Protein AF-F4N820-F1 (afdb_monomer_lite)

Structure (mmCIF, N/CA/C/O backbone):
data_AF-F4N820-F1
#
_entry.id   AF-F4N820-F1
#
loop_
_atom_site.group_PDB
_atom_site.id
_atom_site.type_symbol
_atom_site.label_atom_id
_atom_site.label_alt_id
_atom_site.label_comp_id
_atom_site.label_asym_id
_atom_site.label_entity_id
_atom_site.label_seq_id
_atom_site.pdbx_PDB_ins_code
_atom_site.Cartn_x
_atom_site.Cartn_y
_atom_site.Cartn_z
_atom_site.occupancy
_atom_site.B_iso_or_equiv
_atom_site.auth_seq_id
_atom_site.auth_comp_id
_atom_site.auth_asym_id
_atom_site.auth_atom_id
_atom_site.pdbx_PDB_model_num
ATOM 1 N N . MET A 1 1 ? -11.154 3.313 12.399 1.00 74.00 1 MET A N 1
ATOM 2 C CA . MET A 1 1 ? -12.532 3.400 12.941 1.00 74.00 1 MET A CA 1
ATOM 3 C C . MET A 1 1 ? -13.397 2.233 12.484 1.00 74.00 1 MET A C 1
ATOM 5 O O . MET A 1 1 ? -13.991 1.617 13.353 1.00 74.00 1 MET A O 1
ATOM 9 N N . ALA A 1 2 ? -13.415 1.884 11.191 1.00 91.44 2 ALA A N 1
ATOM 10 C CA . ALA A 1 2 ? -14.273 0.819 10.650 1.00 91.44 2 ALA A CA 1
ATOM 11 C C . ALA A 1 2 ? -14.160 -0.537 11.380 1.00 91.44 2 ALA A C 1
ATOM 13 O O . ALA A 1 2 ? -15.165 -1.018 11.883 1.00 91.44 2 ALA A O 1
ATOM 14 N N . ALA A 1 3 ? -12.949 -1.087 11.554 1.00 94.56 3 ALA A N 1
ATOM 15 C CA . ALA A 1 3 ? -12.756 -2.365 12.258 1.00 94.56 3 ALA A CA 1
ATOM 16 C C . ALA A 1 3 ? -13.343 -2.371 13.683 1.00 94.56 3 ALA A C 1
ATOM 18 O O . ALA A 1 3 ? -13.950 -3.343 14.118 1.00 94.56 3 ALA A O 1
ATOM 19 N N . ARG A 1 4 ? -13.218 -1.256 14.418 1.00 95.44 4 ARG A N 1
ATOM 20 C CA . ARG A 1 4 ? -13.808 -1.134 15.759 1.00 95.44 4 ARG A CA 1
ATOM 21 C C . ARG A 1 4 ? -15.328 -1.145 15.699 1.00 95.44 4 ARG A C 1
ATOM 23 O O . ARG A 1 4 ? -15.941 -1.928 16.401 1.00 95.44 4 ARG A O 1
ATOM 30 N N . ALA A 1 5 ? -15.927 -0.298 14.864 1.00 95.38 5 ALA A N 1
ATOM 31 C CA . ALA A 1 5 ? -17.381 -0.264 14.725 1.00 95.38 5 ALA A CA 1
ATOM 32 C C . ALA A 1 5 ? -17.921 -1.655 14.350 1.00 95.38 5 ALA A C 1
ATOM 34 O O . ALA A 1 5 ? -18.797 -2.180 15.027 1.00 95.38 5 ALA A O 1
ATOM 35 N N . PHE A 1 6 ? -17.311 -2.306 13.360 1.00 95.75 6 PHE A N 1
ATOM 36 C CA . PHE A 1 6 ? -17.687 -3.653 12.947 1.00 95.75 6 PHE A CA 1
ATOM 37 C C . PHE A 1 6 ? -17.621 -4.677 14.092 1.00 95.75 6 PHE A C 1
ATOM 39 O O . PHE A 1 6 ? -18.596 -5.381 14.343 1.00 95.75 6 PHE A O 1
ATOM 46 N N . THR A 1 7 ? -16.505 -4.726 14.828 1.00 97.19 7 THR A N 1
ATOM 47 C CA . THR A 1 7 ? -16.324 -5.674 15.947 1.00 97.19 7 THR A CA 1
ATOM 48 C C . THR A 1 7 ? -17.234 -5.383 17.147 1.00 97.19 7 THR A C 1
ATOM 50 O O . THR A 1 7 ? -17.526 -6.285 17.930 1.00 97.19 7 THR A O 1
ATOM 53 N N . HIS A 1 8 ? -17.742 -4.154 17.280 1.00 97.00 8 HIS A N 1
ATOM 54 C CA . HIS A 1 8 ? -18.783 -3.772 18.249 1.00 97.00 8 HIS A CA 1
ATOM 55 C C . HIS A 1 8 ? -20.216 -4.047 17.755 1.00 97.00 8 HIS A C 1
ATOM 57 O O . HIS A 1 8 ? -21.166 -3.742 18.468 1.00 97.00 8 HIS A O 1
ATOM 63 N N . GLY A 1 9 ? -20.385 -4.643 16.571 1.00 96.62 9 GLY A N 1
ATOM 64 C CA . GLY A 1 9 ? -21.686 -5.083 16.053 1.00 96.62 9 GLY A CA 1
ATOM 65 C C . GLY A 1 9 ? -22.371 -4.089 15.118 1.00 96.62 9 GLY A C 1
ATOM 66 O O . GLY A 1 9 ? -23.500 -4.330 14.705 1.00 96.62 9 GLY A O 1
ATOM 67 N N . TYR A 1 10 ? -21.707 -2.990 14.749 1.00 95.62 10 TYR A N 1
ATOM 68 C CA . TYR A 1 10 ? -22.253 -2.065 13.758 1.00 95.62 10 TYR A CA 1
ATOM 69 C C . TYR A 1 10 ? -22.153 -2.658 12.355 1.00 95.62 10 TYR A C 1
ATOM 71 O O . TYR A 1 10 ? -21.103 -3.163 11.944 1.00 95.62 10 TYR A O 1
ATOM 79 N N . ASP A 1 11 ? -23.222 -2.514 11.583 1.00 90.12 11 ASP A N 1
ATOM 80 C CA . ASP A 1 11 ? -23.195 -2.803 10.156 1.00 90.12 11 ASP A CA 1
ATOM 81 C C . ASP A 1 11 ? -22.465 -1.692 9.400 1.00 90.12 11 ASP A C 1
ATOM 83 O O . ASP A 1 11 ? -22.624 -0.499 9.666 1.00 90.12 11 ASP A O 1
ATOM 87 N N . CYS A 1 12 ? -21.608 -2.099 8.467 1.00 83.00 12 CYS A N 1
ATOM 88 C CA . CYS A 1 12 ? -20.810 -1.188 7.660 1.00 83.00 12 CYS A CA 1
ATOM 89 C C . CYS A 1 12 ? -21.408 -1.111 6.258 1.00 83.00 12 CYS A C 1
ATOM 91 O O . CYS A 1 12 ? -21.459 -2.113 5.553 1.00 83.00 12 CYS A O 1
ATOM 93 N N . TYR A 1 13 ? -21.816 0.087 5.846 1.00 82.06 13 TYR A N 1
ATOM 94 C CA . TYR A 1 13 ? -22.303 0.353 4.497 1.00 82.06 13 TYR A CA 1
ATOM 95 C C . TYR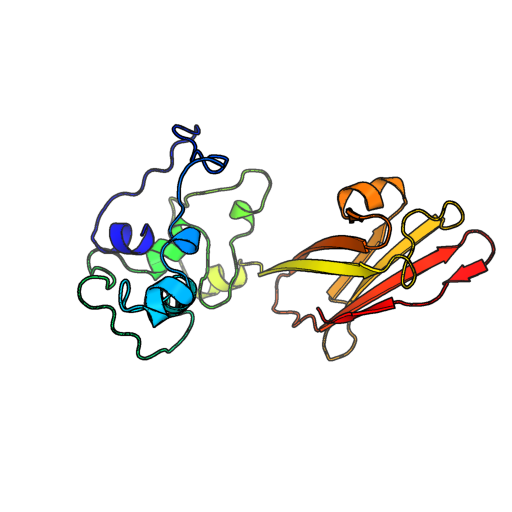 A 1 13 ? -21.344 1.297 3.769 1.00 82.06 13 TYR A C 1
ATOM 97 O O . TYR A 1 13 ? -21.034 2.384 4.264 1.00 82.06 13 TYR A O 1
ATOM 105 N N . ALA A 1 14 ? -20.876 0.883 2.591 1.00 77.69 14 ALA A N 1
ATOM 106 C CA . ALA A 1 14 ? -20.056 1.705 1.712 1.00 77.69 14 ALA A CA 1
ATOM 107 C C . ALA A 1 14 ? -20.937 2.260 0.580 1.00 77.69 14 ALA A C 1
ATOM 109 O O . ALA A 1 14 ? -21.419 1.485 -0.250 1.00 77.69 14 ALA A O 1
ATOM 110 N N . PRO A 1 15 ? -21.186 3.580 0.519 1.00 82.50 15 PRO A N 1
ATOM 111 C CA . PRO A 1 15 ? -22.005 4.140 -0.544 1.00 82.50 15 PRO A CA 1
ATOM 112 C C . PRO A 1 15 ? -21.305 3.980 -1.900 1.00 82.50 15 PRO A C 1
ATOM 114 O O . PRO A 1 15 ? -20.125 4.284 -2.046 1.00 82.50 15 PRO A O 1
ATOM 117 N N . HIS A 1 16 ? -22.063 3.573 -2.920 1.00 80.88 16 HIS A N 1
ATOM 118 C CA . HIS A 1 16 ? -21.585 3.450 -4.306 1.00 80.88 16 HIS A CA 1
ATOM 119 C C . HIS A 1 16 ? -21.309 4.808 -4.986 1.00 80.88 16 HIS A C 1
ATOM 121 O O . HIS A 1 16 ? -20.837 4.858 -6.120 1.00 80.88 16 HIS A O 1
ATOM 127 N N . LYS A 1 17 ? -21.630 5.920 -4.313 1.00 85.12 17 LYS A N 1
ATOM 128 C CA . LYS A 1 17 ? -21.378 7.292 -4.763 1.00 85.12 17 LYS A CA 1
ATOM 129 C C . LYS A 1 17 ? -20.657 8.065 -3.672 1.00 85.12 17 LYS A C 1
ATOM 131 O O . LYS A 1 17 ? -20.929 7.892 -2.486 1.00 85.12 17 LYS A O 1
ATOM 136 N N . ILE A 1 18 ? -19.772 8.962 -4.091 1.00 86.31 18 ILE A N 1
ATOM 137 C CA . ILE A 1 18 ? -19.127 9.917 -3.192 1.00 86.31 18 ILE A CA 1
ATOM 138 C C . ILE A 1 18 ? -20.196 10.898 -2.707 1.00 86.31 18 ILE A C 1
ATOM 140 O O . ILE A 1 18 ? -20.836 11.565 -3.517 1.00 86.31 18 ILE A O 1
ATOM 144 N N . LEU A 1 19 ? -20.393 10.968 -1.390 1.00 88.06 19 LEU A N 1
ATOM 145 C CA . LEU A 1 19 ? -21.395 11.845 -0.773 1.00 88.06 19 LEU A CA 1
ATOM 146 C C . LEU A 1 19 ? -20.796 13.145 -0.226 1.00 88.06 19 LEU A C 1
ATOM 148 O O . LEU A 1 19 ? -21.510 14.125 -0.042 1.00 88.06 19 LEU A O 1
ATOM 152 N N . LEU A 1 20 ? -19.497 13.147 0.076 1.00 90.25 20 LEU A N 1
ATOM 153 C CA . LEU A 1 20 ? -18.821 14.253 0.745 1.00 90.25 20 LEU A CA 1
ATOM 154 C C . LEU A 1 20 ? -17.343 14.308 0.365 1.00 90.25 20 LEU A C 1
ATOM 156 O O . LEU A 1 20 ? -16.691 13.278 0.188 1.00 90.25 20 LEU A O 1
ATOM 160 N N . TRP A 1 21 ? -16.812 15.526 0.290 1.00 86.38 21 TRP A N 1
ATOM 161 C CA . TRP A 1 21 ? -15.399 15.800 0.054 1.00 86.38 21 TRP A CA 1
ATOM 162 C C . TRP A 1 21 ? -14.794 16.484 1.274 1.00 86.38 21 TRP A C 1
ATOM 164 O O . TRP A 1 21 ? -15.408 17.356 1.887 1.00 86.38 21 TRP A O 1
ATOM 174 N N . HIS A 1 22 ? -13.553 16.134 1.600 1.00 84.75 22 HIS A N 1
ATOM 175 C CA . HIS A 1 22 ? -12.772 16.923 2.545 1.00 84.75 22 HIS A CA 1
ATOM 176 C C . HIS A 1 22 ? -12.199 18.164 1.852 1.00 84.75 22 HIS A C 1
ATOM 178 O O . HIS A 1 22 ? -11.424 18.052 0.902 1.00 84.75 22 HIS A O 1
ATOM 184 N N . PHE A 1 23 ? -12.505 19.352 2.375 1.00 85.25 23 PHE A N 1
ATOM 185 C CA . PHE A 1 23 ? -11.960 20.615 1.871 1.00 85.25 23 PHE A CA 1
ATOM 186 C C . PHE A 1 23 ? -10.529 20.876 2.388 1.00 85.25 23 PHE A C 1
ATOM 188 O O . PHE A 1 23 ? -10.291 21.703 3.271 1.00 85.25 23 PHE A O 1
ATOM 195 N N . TYR A 1 24 ? -9.553 20.130 1.854 1.00 76.75 24 TYR A N 1
ATOM 196 C CA . TYR A 1 24 ? -8.140 20.191 2.275 1.00 76.75 24 TYR A CA 1
ATOM 197 C C . TYR A 1 24 ? -7.381 21.441 1.798 1.00 76.75 24 TYR A C 1
ATOM 199 O O . TYR A 1 24 ? -6.388 21.836 2.420 1.00 76.75 24 TYR A O 1
ATOM 207 N N . THR A 1 25 ? -7.840 22.087 0.724 1.00 81.38 25 THR A N 1
ATOM 208 C CA . THR A 1 25 ? -7.169 23.222 0.059 1.00 81.38 25 THR A CA 1
ATOM 209 C C . THR A 1 25 ? -7.364 24.565 0.767 1.00 81.38 25 THR A C 1
ATOM 211 O O . THR A 1 25 ? -6.992 25.611 0.241 1.00 81.38 25 THR A O 1
ATOM 214 N N . ARG A 1 26 ? -7.890 24.556 1.995 1.00 80.75 26 ARG A N 1
ATOM 215 C CA . ARG A 1 26 ? -8.047 25.744 2.836 1.00 80.75 26 ARG A CA 1
ATOM 216 C C . ARG A 1 26 ? -6.691 26.346 3.241 1.00 80.75 26 ARG A C 1
ATOM 218 O O . ARG A 1 26 ? -6.126 26.004 4.275 1.00 80.75 26 ARG A O 1
ATOM 225 N N . SER A 1 27 ? -6.148 27.236 2.414 1.00 80.44 27 SER A N 1
ATOM 226 C CA . SER A 1 27 ? -4.870 27.920 2.671 1.00 80.44 27 SER A CA 1
ATOM 227 C C . SER A 1 27 ? -4.956 28.921 3.825 1.00 80.44 27 SER A C 1
ATOM 229 O O . SER A 1 27 ? -3.998 29.073 4.573 1.00 80.44 27 SER A O 1
ATOM 231 N N . LYS A 1 28 ? -6.119 29.558 4.000 1.00 85.19 28 LYS A N 1
ATOM 232 C CA . LYS A 1 28 ? -6.360 30.603 5.010 1.00 85.19 28 LYS A CA 1
ATOM 233 C C . LYS A 1 28 ? -6.777 30.079 6.390 1.00 85.19 28 LYS A C 1
ATOM 235 O O . LYS A 1 28 ? -7.002 30.876 7.290 1.00 85.19 28 LYS A O 1
ATOM 240 N N . HIS A 1 29 ? -6.921 28.764 6.560 1.00 84.25 29 HIS A N 1
ATOM 241 C CA . HIS A 1 29 ? -7.398 28.173 7.810 1.00 84.25 29 HIS A CA 1
ATOM 242 C C . HIS A 1 29 ? -6.329 27.293 8.446 1.00 84.25 29 HIS A C 1
ATOM 244 O O . HIS A 1 29 ? -5.736 26.439 7.779 1.00 84.25 29 HIS A O 1
ATOM 250 N N . SER A 1 30 ? -6.140 27.470 9.752 1.00 84.19 30 SER A N 1
ATOM 251 C CA . SER A 1 30 ? -5.207 26.673 10.540 1.00 84.19 30 SER A CA 1
ATOM 252 C C . SER A 1 30 ? -5.532 25.182 10.449 1.00 84.19 30 SER A C 1
ATOM 254 O O . SER A 1 30 ? -6.690 24.748 10.445 1.00 84.19 30 SER A O 1
ATOM 256 N N . LYS A 1 31 ? -4.473 24.387 10.347 1.00 86.88 31 LYS A N 1
ATOM 257 C CA . LYS A 1 31 ? -4.505 22.928 10.416 1.00 86.88 31 LYS A CA 1
ATOM 258 C C . LYS A 1 31 ? -3.845 22.499 11.719 1.00 86.88 31 LYS A C 1
ATOM 260 O O . LYS A 1 31 ? -2.988 23.217 12.216 1.00 86.88 31 LYS A O 1
ATOM 265 N N . VAL A 1 32 ? -4.164 21.292 12.190 1.00 87.75 32 VAL A N 1
ATOM 266 C CA . VAL A 1 32 ? -3.609 20.767 13.451 1.00 87.75 32 VAL A CA 1
ATOM 267 C C . VAL A 1 32 ? -2.071 20.704 13.459 1.00 87.75 32 VAL A C 1
ATOM 269 O O . VAL A 1 32 ? -1.430 20.736 14.498 1.00 87.75 32 VAL A O 1
ATOM 272 N N . TRP A 1 33 ? -1.439 20.582 12.289 1.00 88.06 33 TRP A N 1
ATOM 273 C CA . TRP A 1 33 ? 0.024 20.594 12.190 1.00 88.06 33 TRP A CA 1
ATOM 274 C C . TRP A 1 33 ? 0.623 22.003 12.167 1.00 88.06 33 TRP A C 1
ATOM 276 O O . TRP A 1 33 ? 1.826 22.154 12.363 1.00 88.06 33 TRP A O 1
ATOM 286 N N . SER A 1 34 ? -0.199 23.024 11.920 1.00 88.81 34 SER A N 1
ATOM 287 C CA . SER A 1 34 ? 0.207 24.428 11.937 1.00 88.81 34 SER A CA 1
ATOM 288 C C . SER A 1 34 ? 0.186 25.011 13.349 1.00 88.81 34 SER A C 1
ATOM 290 O O . SER A 1 34 ? 1.044 25.832 13.654 1.00 88.81 34 SER A O 1
ATOM 292 N N . ASP A 1 35 ? -0.753 24.593 14.203 1.00 90.25 35 ASP A N 1
ATOM 293 C CA . ASP A 1 35 ? -0.917 25.082 15.580 1.00 90.25 35 ASP A CA 1
ATOM 294 C C . ASP A 1 35 ? -0.272 24.160 16.632 1.00 90.25 35 ASP A C 1
ATOM 296 O O . ASP A 1 35 ? 0.336 24.655 17.576 1.00 90.25 35 ASP A O 1
ATOM 300 N N . HIS A 1 36 ? -0.304 22.832 16.470 1.00 94.56 36 HIS A N 1
ATOM 301 C CA . HIS A 1 36 ? 0.384 21.891 17.363 1.00 94.56 36 HIS A CA 1
ATOM 302 C C . HIS A 1 36 ? 1.810 21.625 16.860 1.00 94.56 36 HIS A C 1
ATOM 304 O O . HIS A 1 36 ? 2.191 20.490 16.566 1.00 94.56 36 HIS A O 1
ATOM 310 N N . ASN A 1 37 ? 2.601 22.682 16.719 1.00 94.56 37 ASN A N 1
ATOM 311 C CA . ASN A 1 37 ? 3.990 22.623 16.265 1.00 94.56 37 ASN A CA 1
ATOM 312 C C . ASN A 1 37 ? 4.978 22.563 17.452 1.00 94.56 37 ASN A C 1
ATOM 314 O O . ASN A 1 37 ? 4.588 22.441 18.619 1.00 94.56 37 ASN A O 1
ATOM 318 N N . ASN A 1 38 ? 6.278 22.593 17.153 1.00 95.94 38 ASN A N 1
ATOM 319 C CA . ASN A 1 38 ? 7.315 22.518 18.181 1.00 95.94 38 ASN A CA 1
ATOM 320 C C . ASN A 1 38 ? 7.354 23.791 19.036 1.00 95.94 38 ASN A C 1
ATOM 322 O O . ASN A 1 38 ? 7.658 23.715 20.223 1.00 95.94 38 ASN A O 1
ATOM 326 N N . GLU A 1 39 ? 7.034 24.946 18.459 1.00 96.06 39 GLU A N 1
ATOM 327 C CA . GLU A 1 39 ? 6.995 26.243 19.131 1.00 96.06 39 GLU A CA 1
ATOM 328 C C . GLU A 1 39 ? 5.873 26.276 20.174 1.00 96.06 39 GLU A C 1
ATOM 330 O O . GLU A 1 39 ? 6.126 26.592 21.333 1.00 96.06 39 GLU A O 1
ATOM 335 N N . ALA A 1 40 ? 4.664 25.848 19.801 1.00 94.94 40 ALA A N 1
ATOM 336 C CA . ALA A 1 40 ? 3.516 25.727 20.695 1.00 94.94 40 ALA A CA 1
ATOM 337 C C . ALA A 1 40 ? 3.763 24.715 21.822 1.00 94.94 40 ALA A C 1
ATOM 339 O O . ALA A 1 40 ? 3.263 24.875 22.935 1.00 94.94 40 ALA A O 1
ATOM 340 N N . LYS A 1 41 ? 4.553 23.668 21.556 1.00 96.50 41 LYS A N 1
ATOM 341 C CA . LYS A 1 41 ? 4.998 22.743 22.601 1.00 96.50 41 LYS A CA 1
ATOM 342 C C . LYS A 1 41 ? 5.999 23.404 23.549 1.00 96.50 41 LYS A C 1
ATOM 344 O O . LYS A 1 41 ? 5.849 23.295 24.762 1.00 96.50 41 LYS A O 1
ATOM 349 N N . LYS A 1 42 ? 7.008 24.098 23.011 1.00 96.81 42 LYS A N 1
ATOM 350 C CA . LYS A 1 42 ? 8.037 24.804 23.796 1.00 96.81 42 LYS A CA 1
ATOM 351 C C . LYS A 1 42 ? 7.439 25.897 24.681 1.00 96.81 42 LYS A C 1
ATOM 353 O O . LYS A 1 42 ? 7.904 26.072 25.799 1.00 96.81 42 LYS A O 1
ATOM 358 N N . SER A 1 43 ? 6.409 26.597 24.206 1.00 97.00 43 SER A N 1
ATOM 359 C CA . SER A 1 43 ? 5.699 27.619 24.985 1.00 97.00 43 SER A CA 1
ATOM 360 C C . SER A 1 43 ? 4.724 27.046 26.020 1.00 97.00 43 SER A C 1
ATOM 362 O O . SER A 1 43 ? 4.153 27.803 26.798 1.00 97.00 43 SER A O 1
ATOM 364 N N . GLY A 1 44 ? 4.504 25.726 26.032 1.00 96.50 44 GLY A N 1
ATOM 365 C CA . GLY A 1 44 ? 3.545 25.067 26.919 1.00 96.50 44 GLY A CA 1
ATOM 366 C C . GLY A 1 44 ? 2.082 25.170 26.472 1.00 96.50 44 GLY A C 1
ATOM 367 O O . GLY A 1 44 ? 1.212 24.628 27.151 1.00 96.50 44 GLY A O 1
ATOM 368 N N . ALA A 1 45 ? 1.790 25.797 25.326 1.00 96.19 45 ALA A N 1
ATOM 369 C CA . ALA A 1 45 ? 0.432 25.897 24.784 1.00 96.19 45 ALA A CA 1
ATOM 370 C C . ALA A 1 45 ? -0.158 24.523 24.413 1.00 96.19 45 ALA A C 1
ATOM 372 O O . ALA A 1 45 ? -1.367 24.312 24.500 1.00 96.19 45 ALA A O 1
ATOM 373 N N . VAL A 1 46 ? 0.692 23.564 24.029 1.00 95.94 46 VAL A N 1
ATOM 374 C CA . VAL A 1 46 ? 0.304 22.163 23.821 1.00 95.94 46 VAL A CA 1
ATOM 375 C C . VAL A 1 46 ? 1.291 21.204 24.483 1.00 95.94 46 VAL A C 1
ATOM 377 O O . VAL A 1 46 ? 2.493 21.429 24.501 1.00 95.94 46 VAL A O 1
ATOM 380 N N . LYS A 1 47 ? 0.798 20.059 24.969 1.00 96.75 47 LYS A N 1
ATOM 381 C CA . LYS A 1 47 ? 1.655 19.018 25.574 1.00 96.75 47 LYS A CA 1
ATOM 382 C C . LYS A 1 47 ? 2.558 18.297 24.562 1.00 96.75 47 LYS A C 1
ATOM 384 O O . LYS A 1 47 ? 3.666 17.887 24.888 1.00 96.75 47 LYS A O 1
ATOM 389 N N . LEU A 1 48 ? 2.046 18.078 23.351 1.00 96.31 48 LEU A N 1
ATOM 390 C CA . LEU A 1 48 ? 2.688 17.292 22.297 1.00 96.31 48 LEU A CA 1
ATOM 391 C C . LEU A 1 48 ? 2.496 17.982 20.955 1.00 96.31 48 LEU A C 1
ATOM 393 O O . LEU A 1 48 ? 1.366 18.388 20.641 1.00 96.31 48 LEU A O 1
ATOM 397 N N . ALA A 1 49 ? 3.563 18.009 20.162 1.00 96.56 49 ALA A N 1
ATOM 398 C CA . ALA A 1 49 ? 3.492 18.381 18.760 1.00 96.56 49 ALA A CA 1
ATOM 399 C C . ALA A 1 49 ? 2.673 17.340 17.976 1.00 96.56 49 ALA A C 1
ATOM 401 O O . ALA A 1 49 ? 2.505 16.187 18.394 1.00 96.56 49 ALA A O 1
ATOM 402 N N . TRP A 1 50 ? 2.141 17.740 16.826 1.00 95.19 50 TRP A N 1
ATOM 403 C CA . TRP A 1 50 ? 1.234 16.925 16.020 1.00 95.19 50 TRP A CA 1
ATOM 404 C C . TRP A 1 50 ? 1.855 15.576 15.625 1.00 95.19 50 TRP A C 1
ATOM 406 O O . TRP A 1 50 ? 1.177 14.552 15.685 1.00 95.19 50 TRP A O 1
ATOM 416 N N . TRP A 1 51 ? 3.146 15.551 15.283 1.00 94.62 51 TRP A N 1
ATOM 417 C CA . TRP A 1 51 ? 3.849 14.354 14.811 1.00 94.62 51 TRP A CA 1
ATOM 418 C C . TRP A 1 51 ? 4.078 13.334 15.934 1.00 94.62 51 TRP A C 1
ATOM 420 O O . TRP A 1 51 ? 4.060 12.126 15.699 1.00 94.62 51 TRP A O 1
ATOM 430 N N . GLU A 1 52 ? 4.222 13.798 17.178 1.00 95.69 52 GLU A N 1
ATOM 431 C CA . GLU A 1 52 ? 4.314 12.928 18.354 1.00 95.69 52 GLU A CA 1
ATOM 432 C C . GLU A 1 52 ? 2.972 12.242 18.616 1.00 95.69 52 GLU A C 1
ATOM 434 O O . GLU A 1 52 ? 2.914 11.035 18.863 1.00 95.69 52 GLU A O 1
ATOM 439 N N . ARG A 1 53 ? 1.875 13.002 18.499 1.00 94.25 53 ARG A N 1
ATOM 440 C CA . ARG A 1 53 ? 0.510 12.466 18.611 1.00 94.25 53 ARG A CA 1
ATOM 441 C C . ARG A 1 53 ? 0.227 11.454 17.507 1.00 94.25 53 ARG A C 1
ATOM 443 O O . ARG A 1 53 ? -0.317 10.390 17.7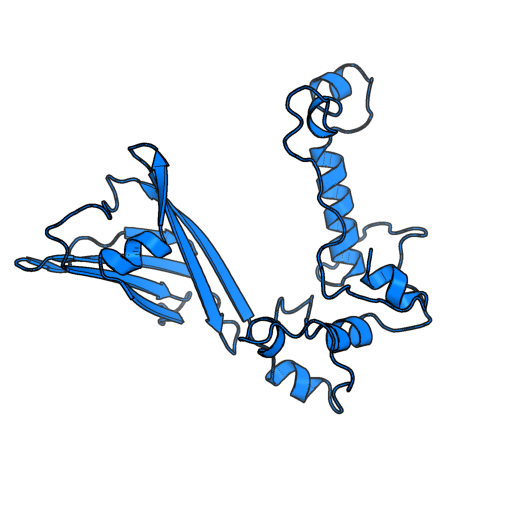92 1.00 94.25 53 ARG A O 1
ATOM 450 N N . ASP A 1 54 ? 0.626 11.763 16.277 1.00 94.50 54 ASP A N 1
ATOM 451 C CA . ASP A 1 54 ? 0.484 10.873 15.125 1.00 94.50 54 ASP A CA 1
ATOM 452 C C . ASP A 1 54 ? 1.262 9.562 15.321 1.00 94.50 54 ASP A C 1
ATOM 454 O O . ASP A 1 54 ? 0.710 8.480 15.117 1.00 94.50 54 ASP A O 1
ATOM 458 N N . LYS A 1 55 ? 2.501 9.626 15.828 1.00 93.31 55 LYS A N 1
ATOM 459 C CA . LYS A 1 55 ? 3.296 8.433 16.165 1.00 93.31 55 LYS A CA 1
ATOM 460 C C . LYS A 1 55 ? 2.583 7.535 17.184 1.00 93.31 55 LYS A C 1
ATOM 462 O O . LYS A 1 55 ? 2.512 6.322 16.979 1.00 93.31 55 LYS A O 1
ATOM 467 N N . ILE A 1 56 ? 2.024 8.119 18.249 1.00 93.00 56 ILE A N 1
ATOM 468 C CA . ILE A 1 56 ? 1.261 7.384 19.275 1.00 93.00 56 ILE A CA 1
ATOM 469 C C . ILE A 1 56 ? -0.006 6.768 18.670 1.00 93.00 56 ILE A C 1
ATOM 471 O O . ILE A 1 56 ? -0.275 5.582 18.865 1.00 93.00 56 ILE A O 1
ATOM 475 N N . ALA A 1 57 ? -0.775 7.550 17.910 1.00 92.06 57 ALA A N 1
ATOM 476 C CA . ALA A 1 57 ? -2.010 7.089 17.284 1.00 92.06 57 ALA A CA 1
ATOM 477 C C . ALA A 1 57 ? -1.756 5.923 16.317 1.00 92.06 57 ALA A C 1
ATOM 479 O O . ALA A 1 57 ? -2.448 4.907 16.382 1.00 92.06 57 ALA A O 1
ATOM 480 N N . LYS A 1 58 ? -0.726 6.022 15.470 1.00 92.75 58 LYS A N 1
ATOM 481 C CA . LYS A 1 58 ? -0.342 4.953 14.539 1.00 92.75 58 LYS A CA 1
ATOM 482 C C . LYS A 1 58 ? 0.118 3.689 15.264 1.00 92.75 58 LYS A C 1
ATOM 484 O O . LYS A 1 58 ? -0.270 2.603 14.850 1.00 92.75 58 LYS A O 1
ATOM 489 N N . SER A 1 59 ? 0.875 3.813 16.357 1.00 92.75 59 SER A N 1
ATOM 490 C CA . SER A 1 59 ? 1.255 2.660 17.190 1.00 92.75 59 SER A CA 1
ATOM 491 C C . SER A 1 59 ? 0.026 1.932 17.754 1.00 92.75 59 SER A C 1
ATOM 493 O O . SER A 1 59 ? -0.088 0.712 17.621 1.00 92.75 59 SER A O 1
ATOM 495 N N . ARG A 1 60 ? -0.961 2.677 18.274 1.00 93.56 60 ARG A N 1
ATOM 496 C CA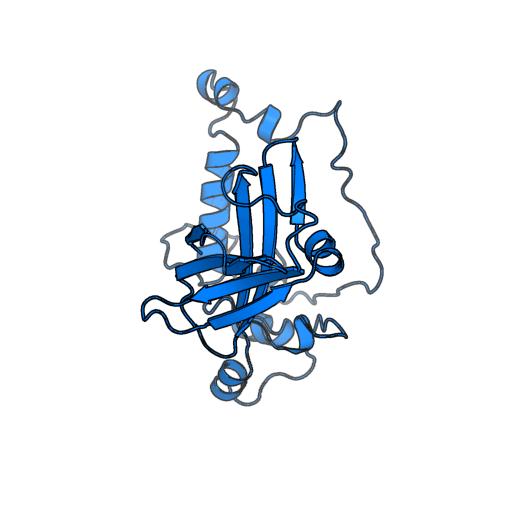 . ARG A 1 60 ? -2.240 2.110 18.738 1.00 93.56 60 ARG A CA 1
ATOM 497 C C . ARG A 1 60 ? -3.009 1.410 17.623 1.00 93.56 60 ARG A C 1
ATOM 499 O O . ARG A 1 60 ? -3.523 0.323 17.845 1.00 93.56 60 ARG A O 1
ATOM 506 N N . VAL A 1 61 ? -3.072 1.996 16.425 1.00 93.62 61 VAL A N 1
ATOM 507 C CA . VAL A 1 61 ? -3.745 1.369 15.272 1.00 93.62 61 VAL A CA 1
ATOM 508 C C . VAL A 1 61 ? -3.064 0.060 14.878 1.00 93.62 61 VAL A C 1
ATOM 510 O O . VAL A 1 61 ? -3.755 -0.931 14.673 1.00 93.62 61 VAL A O 1
ATOM 513 N N . ARG A 1 62 ? -1.731 0.027 14.813 1.00 93.00 62 ARG A N 1
ATOM 514 C CA . ARG A 1 62 ? -0.982 -1.193 14.470 1.00 93.00 62 ARG A CA 1
ATOM 515 C C . ARG A 1 62 ? -1.121 -2.288 15.526 1.00 93.00 62 ARG A C 1
ATOM 517 O O . ARG A 1 62 ? -1.235 -3.453 15.169 1.00 93.00 62 ARG A O 1
ATOM 524 N N . THR A 1 63 ? -1.201 -1.900 16.797 1.00 92.38 63 THR A N 1
ATOM 525 C CA . THR A 1 63 ? -1.517 -2.815 17.908 1.00 92.38 63 THR A CA 1
ATOM 526 C C . THR A 1 63 ? -2.929 -3.379 17.764 1.00 92.38 63 THR A C 1
ATOM 528 O O . THR A 1 63 ? -3.129 -4.586 17.780 1.00 92.38 63 THR A O 1
ATOM 531 N N . LEU A 1 64 ? -3.916 -2.502 17.560 1.00 93.62 64 LEU A N 1
ATOM 532 C CA . LEU A 1 64 ? -5.326 -2.863 17.417 1.00 93.62 64 LEU A CA 1
ATOM 533 C C . LEU A 1 64 ? -5.578 -3.807 16.229 1.00 93.62 64 LEU A C 1
ATOM 535 O O . LEU A 1 64 ? -6.425 -4.687 16.326 1.00 93.62 64 LEU A O 1
ATOM 539 N N . LEU A 1 65 ? -4.875 -3.598 15.113 1.00 93.88 65 LEU A N 1
ATOM 540 C CA . LEU A 1 65 ? -4.975 -4.426 13.906 1.00 93.88 65 LEU A CA 1
ATOM 541 C C . LEU A 1 65 ? -4.046 -5.651 13.933 1.00 93.88 65 LEU A C 1
ATOM 543 O O . LEU A 1 65 ? -3.985 -6.377 12.947 1.00 93.88 65 LEU A O 1
ATOM 547 N N . GLY A 1 66 ? -3.295 -5.867 15.018 1.00 90.38 66 GLY A N 1
ATOM 548 C CA . GLY A 1 66 ? -2.392 -7.012 15.158 1.00 90.38 66 GLY A CA 1
ATOM 549 C C . GLY A 1 66 ? -1.189 -7.008 14.207 1.00 90.38 66 GLY A C 1
ATOM 550 O O . GLY A 1 66 ? -0.560 -8.045 14.022 1.00 90.38 66 GLY A O 1
ATOM 551 N N . THR A 1 67 ? -0.848 -5.869 13.593 1.00 89.94 67 THR A N 1
ATOM 552 C CA . THR A 1 67 ? 0.291 -5.775 12.659 1.00 89.94 67 THR A CA 1
ATOM 553 C C . THR A 1 67 ? 1.626 -5.594 13.374 1.00 89.94 67 THR A C 1
ATOM 555 O O . THR A 1 67 ? 2.674 -5.864 12.802 1.00 89.94 67 THR A O 1
ATOM 558 N N . GLU A 1 68 ? 1.603 -5.086 14.607 1.00 87.62 68 GLU A N 1
ATOM 559 C CA . GLU A 1 68 ? 2.780 -4.969 15.468 1.00 87.62 68 GLU A CA 1
ATOM 560 C C . GLU A 1 68 ? 2.405 -5.359 16.897 1.00 87.62 68 GLU A C 1
ATOM 562 O O . GLU A 1 68 ? 1.394 -4.893 17.425 1.00 87.62 68 GLU A O 1
ATOM 567 N N . GLN A 1 69 ? 3.254 -6.161 17.541 1.00 75.25 69 GLN A N 1
ATOM 568 C CA . GLN A 1 69 ? 3.146 -6.472 18.966 1.00 75.25 69 GLN A CA 1
ATOM 569 C C . GLN A 1 69 ? 3.749 -5.321 19.776 1.00 75.25 69 GLN A C 1
ATOM 571 O O . GLN A 1 69 ? 4.892 -5.380 20.224 1.00 75.25 69 GLN A O 1
ATOM 576 N N . ASN A 1 70 ? 2.994 -4.231 19.908 1.00 76.25 70 ASN A N 1
ATOM 577 C CA . ASN A 1 70 ? 3.353 -3.115 20.777 1.00 76.25 70 ASN A CA 1
ATOM 578 C C . ASN A 1 70 ? 2.493 -3.147 22.043 1.00 76.25 70 ASN A C 1
ATOM 580 O O . ASN A 1 70 ? 1.296 -3.410 21.990 1.00 76.25 70 ASN A O 1
ATOM 584 N N . ASN A 1 71 ? 3.069 -2.737 23.172 1.00 77.25 71 ASN A N 1
ATOM 585 C CA . ASN A 1 71 ? 2.342 -2.562 24.436 1.00 77.25 71 ASN A CA 1
ATOM 586 C C . ASN A 1 71 ? 1.541 -1.244 24.468 1.00 77.25 71 ASN A C 1
ATOM 588 O O . ASN A 1 71 ? 1.557 -0.517 25.462 1.00 77.25 71 ASN A O 1
ATOM 592 N N . ALA A 1 72 ? 0.901 -0.864 23.358 1.00 86.50 72 ALA A N 1
ATOM 593 C CA . ALA A 1 72 ? 0.158 0.387 23.294 1.00 86.50 72 ALA A CA 1
ATOM 594 C C . ALA A 1 72 ? -1.153 0.271 24.085 1.00 86.50 72 ALA A C 1
ATOM 596 O O . ALA A 1 72 ? -2.003 -0.564 23.788 1.00 86.50 72 ALA A O 1
ATOM 597 N N . GLU A 1 73 ? -1.357 1.162 25.053 1.00 87.94 73 GLU A N 1
ATOM 598 C CA . GLU A 1 73 ? -2.614 1.236 25.795 1.00 87.94 73 GLU A CA 1
ATOM 599 C C . GLU A 1 73 ? -3.751 1.716 24.876 1.00 87.94 73 GLU A C 1
ATOM 601 O O . GLU A 1 73 ? -3.727 2.848 24.369 1.00 87.94 73 GLU A O 1
ATOM 606 N N . LEU A 1 74 ? -4.739 0.843 24.651 1.00 91.00 74 LEU A N 1
ATOM 607 C CA . LEU A 1 74 ? -5.904 1.114 23.800 1.00 91.00 74 LEU A CA 1
ATOM 608 C C . LEU A 1 74 ? -7.083 1.720 24.579 1.00 91.00 74 LEU A C 1
ATOM 610 O O . LEU A 1 74 ? -7.889 2.445 23.992 1.00 91.00 74 LEU A O 1
ATOM 614 N N . GLY A 1 75 ? -7.187 1.456 25.886 1.00 89.38 75 GLY A N 1
ATOM 615 C CA . GLY A 1 75 ? -8.306 1.895 26.726 1.00 89.38 75 GLY A CA 1
ATOM 616 C C . GLY A 1 75 ? -9.664 1.459 26.162 1.00 89.38 75 GLY A C 1
ATOM 617 O O . GLY A 1 75 ? -9.817 0.348 25.658 1.00 89.38 75 GLY A O 1
ATOM 618 N N . CYS A 1 76 ? -10.647 2.364 26.162 1.00 90.31 76 CYS A N 1
ATOM 619 C CA . CYS A 1 76 ? -11.974 2.128 25.573 1.00 90.31 76 CYS A CA 1
ATOM 620 C C . CYS A 1 76 ? -11.975 2.031 24.032 1.00 90.31 76 CYS A C 1
ATOM 622 O O . CYS A 1 76 ? -13.018 1.802 23.413 1.00 90.31 76 CYS A O 1
ATOM 624 N N . TYR A 1 77 ? -10.817 2.202 23.386 1.00 91.50 77 TYR A N 1
ATOM 625 C CA . TYR A 1 77 ? -10.671 2.144 21.936 1.00 91.50 77 TYR A CA 1
ATOM 626 C C . TYR A 1 77 ? -10.222 0.770 21.417 1.00 91.50 77 TYR A C 1
ATOM 628 O O . TYR A 1 77 ? -9.731 0.676 20.292 1.00 91.50 77 TYR A O 1
ATOM 636 N N . ALA A 1 78 ? -10.426 -0.290 22.199 1.00 93.75 78 ALA A N 1
ATOM 637 C CA . ALA A 1 78 ? -10.195 -1.672 21.785 1.00 93.75 78 ALA A CA 1
ATOM 638 C C . ALA A 1 78 ? -11.242 -2.180 20.765 1.00 93.75 78 ALA A C 1
ATOM 640 O O . ALA A 1 78 ? -12.218 -1.488 20.434 1.00 93.75 78 ALA A O 1
ATOM 641 N N . LEU A 1 79 ? -11.003 -3.390 20.248 1.00 95.94 79 LEU A N 1
ATOM 642 C CA . LEU A 1 79 ? -11.968 -4.148 19.448 1.00 95.94 79 LEU A CA 1
ATOM 643 C C . LEU A 1 79 ? -13.182 -4.537 20.302 1.00 95.94 79 LEU A C 1
ATOM 645 O O . LEU A 1 79 ? -13.083 -4.632 21.526 1.00 95.94 79 LEU A O 1
ATOM 649 N N . GLY A 1 80 ? -14.328 -4.719 19.654 1.00 95.75 80 GLY A N 1
ATOM 650 C CA . GLY A 1 80 ? -15.518 -5.274 20.295 1.00 95.75 80 GLY A CA 1
ATOM 651 C C . GLY A 1 80 ? -15.513 -6.802 20.299 1.00 95.75 80 GLY A C 1
ATOM 652 O O . GLY A 1 80 ? -14.592 -7.436 19.787 1.00 95.75 80 GLY A O 1
ATOM 653 N N . SER A 1 81 ? -16.561 -7.382 20.881 1.00 96.44 81 SER A N 1
ATOM 654 C CA . SER A 1 81 ? -16.748 -8.834 21.011 1.00 96.44 81 SER A CA 1
ATOM 655 C C . SER A 1 81 ? -17.890 -9.399 20.160 1.00 96.44 81 SER A C 1
ATOM 657 O O . SER A 1 81 ? -18.122 -10.602 20.194 1.00 96.44 81 SER A O 1
ATOM 659 N N . GLN A 1 82 ? -18.615 -8.560 19.411 1.00 98.06 82 GLN A N 1
ATOM 660 C CA . GLN A 1 82 ? -19.780 -8.988 18.624 1.00 98.06 82 GLN A CA 1
ATOM 661 C C . GLN A 1 82 ? -19.380 -9.671 17.312 1.00 98.06 82 GLN A C 1
ATOM 663 O O . GLN A 1 82 ? -20.082 -10.558 16.839 1.00 98.06 82 GLN A O 1
ATOM 668 N N . ARG A 1 83 ? -18.260 -9.248 16.714 1.00 96.75 83 ARG A N 1
ATOM 669 C CA . ARG A 1 83 ? -17.667 -9.838 15.501 1.00 96.75 83 ARG A CA 1
ATOM 670 C C . ARG A 1 83 ? -16.149 -9.827 15.631 1.00 96.75 83 ARG A C 1
ATOM 672 O O . ARG A 1 83 ? -15.603 -8.977 16.337 1.00 96.75 83 ARG A O 1
ATOM 679 N N . SER A 1 84 ? -15.459 -10.744 14.958 1.00 96.56 84 SER A N 1
ATOM 680 C CA . SER A 1 84 ? -13.996 -10.840 15.038 1.00 96.56 84 SER A CA 1
ATOM 681 C C . SER A 1 84 ? -13.300 -9.893 14.053 1.00 96.56 84 SER A C 1
ATOM 683 O O . SER A 1 84 ? -13.865 -9.485 13.036 1.00 96.56 84 SER A O 1
ATOM 685 N N . LEU A 1 85 ? -12.037 -9.548 14.335 1.00 96.56 85 LEU A N 1
ATOM 686 C CA . LEU A 1 85 ? -11.192 -8.836 13.369 1.00 96.56 85 LEU A CA 1
ATOM 687 C C . LEU A 1 85 ? -10.936 -9.686 12.115 1.00 96.56 85 LEU A C 1
ATOM 689 O O . LEU A 1 85 ? -10.891 -9.145 11.018 1.00 96.56 85 LEU A O 1
ATOM 693 N N . GLN A 1 86 ? -10.826 -11.006 12.273 1.00 96.31 86 GLN A N 1
ATOM 694 C CA . GLN A 1 86 ? -10.635 -11.935 11.161 1.00 96.31 86 GLN A CA 1
ATOM 695 C C . GLN A 1 86 ? -11.849 -11.956 10.222 1.00 96.31 86 GLN A C 1
ATOM 697 O O . GLN A 1 86 ? -11.691 -11.967 9.007 1.00 96.31 86 GLN A O 1
ATOM 702 N N . GLU A 1 87 ? -13.074 -11.887 10.756 1.00 96.38 87 GLU A N 1
ATOM 703 C CA . GLU A 1 87 ? -14.254 -11.730 9.904 1.00 96.38 87 GLU A CA 1
ATOM 704 C C . GLU A 1 87 ? -14.185 -10.404 9.140 1.00 96.38 87 GLU A C 1
ATOM 706 O O . GLU A 1 87 ? -14.444 -10.377 7.943 1.00 96.38 87 GLU A O 1
ATOM 711 N N . PHE A 1 88 ? -13.771 -9.312 9.789 1.00 96.12 88 PHE A N 1
ATOM 712 C CA . PHE A 1 88 ? -13.586 -8.027 9.109 1.00 96.12 88 PHE A CA 1
ATOM 713 C C . PHE A 1 88 ? -12.564 -8.111 7.961 1.00 96.12 88 PHE A C 1
ATOM 715 O O . PHE A 1 88 ? -12.799 -7.556 6.889 1.00 96.12 88 PHE A O 1
ATOM 722 N N . GLU A 1 89 ? -11.458 -8.826 8.169 1.00 96.88 89 GLU A N 1
ATOM 723 C CA . GLU A 1 89 ? -10.451 -9.130 7.145 1.00 96.88 89 GLU A CA 1
ATOM 724 C C . GLU A 1 89 ? -11.048 -9.899 5.959 1.00 96.88 89 GLU A C 1
ATOM 726 O O . GLU A 1 89 ? -10.853 -9.493 4.812 1.00 96.88 89 GLU A O 1
ATOM 731 N N . TYR A 1 90 ? -11.857 -10.931 6.218 1.00 97.31 90 TYR A N 1
ATOM 732 C CA . TYR A 1 90 ? -12.571 -11.676 5.174 1.00 97.31 90 TYR A CA 1
ATOM 733 C C . TYR A 1 90 ? -13.556 -10.800 4.405 1.00 97.31 90 TYR A C 1
ATOM 735 O O . TYR A 1 90 ? -13.522 -10.776 3.176 1.00 97.31 90 TYR A O 1
ATOM 743 N N . ARG A 1 91 ? -14.389 -10.025 5.112 1.00 95.62 91 ARG A N 1
ATOM 744 C CA . ARG A 1 91 ? -15.376 -9.126 4.496 1.00 95.62 91 ARG A CA 1
ATOM 745 C C . ARG A 1 91 ? -14.725 -8.108 3.575 1.00 95.62 91 ARG A C 1
ATOM 747 O O . ARG A 1 91 ? -15.330 -7.742 2.579 1.00 95.62 91 ARG A O 1
ATOM 754 N N . LEU A 1 92 ? -13.527 -7.631 3.895 1.00 94.62 92 LEU A N 1
ATOM 755 C CA . LEU A 1 92 ? -12.811 -6.662 3.066 1.00 94.62 92 LEU A CA 1
ATOM 756 C C . LEU A 1 92 ? -11.843 -7.304 2.067 1.00 94.62 92 LEU A C 1
ATOM 758 O O . LEU A 1 92 ? -11.307 -6.595 1.219 1.00 94.62 92 LEU A O 1
ATOM 762 N N . GLY A 1 93 ? -11.590 -8.610 2.176 1.00 96.12 93 GLY A N 1
ATOM 763 C CA . GLY A 1 93 ? -10.553 -9.298 1.413 1.00 96.12 93 GLY A CA 1
ATOM 764 C C . GLY A 1 93 ? -9.158 -8.735 1.682 1.00 96.12 93 GLY A C 1
ATOM 765 O O . GLY A 1 93 ? -8.383 -8.577 0.748 1.00 96.12 93 GLY A O 1
ATOM 766 N N . VAL A 1 94 ? -8.829 -8.383 2.926 1.00 95.62 94 VAL A N 1
ATOM 767 C CA . VAL A 1 94 ? -7.499 -7.874 3.314 1.00 95.62 94 VAL A CA 1
ATOM 768 C C . VAL A 1 94 ? -6.926 -8.721 4.437 1.00 95.62 94 VAL A C 1
ATOM 770 O O . VAL A 1 94 ? -7.666 -9.163 5.303 1.00 95.62 94 VAL A O 1
ATOM 773 N N . ASN A 1 95 ? -5.608 -8.888 4.474 1.00 95.69 95 ASN A N 1
ATOM 774 C CA . ASN A 1 95 ? -4.900 -9.447 5.621 1.00 95.69 95 ASN A CA 1
ATOM 775 C C . ASN A 1 95 ? -3.911 -8.410 6.153 1.00 95.69 95 ASN A C 1
ATOM 777 O O . ASN A 1 95 ? -2.934 -8.064 5.479 1.00 95.69 95 ASN A O 1
ATOM 781 N N . PHE A 1 96 ? -4.161 -7.892 7.354 1.00 94.50 96 PHE A N 1
ATOM 782 C CA . PHE A 1 96 ? -3.365 -6.814 7.935 1.00 94.50 96 PHE A CA 1
ATOM 783 C C . PHE A 1 96 ? -1.943 -7.269 8.258 1.00 94.50 96 PHE A C 1
ATOM 785 O O . PHE A 1 96 ? -0.994 -6.529 7.997 1.00 94.50 96 PHE A O 1
ATOM 792 N N . SER A 1 97 ? -1.792 -8.484 8.792 1.00 91.00 97 SER A N 1
ATOM 793 C CA . SER A 1 97 ? -0.499 -9.026 9.221 1.00 91.00 97 SER A CA 1
ATOM 794 C C . SER A 1 97 ? 0.445 -9.254 8.035 1.00 91.00 97 SER A C 1
ATOM 796 O O . SER A 1 97 ? 1.557 -8.722 8.005 1.00 91.00 97 SER A O 1
ATOM 798 N N . LYS A 1 98 ? -0.034 -9.958 7.002 1.00 90.69 98 LYS A N 1
ATOM 799 C CA . LYS A 1 98 ? 0.710 -10.234 5.764 1.00 90.69 98 LYS A CA 1
ATOM 800 C C . LYS A 1 98 ? 0.770 -9.035 4.816 1.00 90.69 98 LYS A C 1
ATOM 802 O O . LYS A 1 98 ? 1.519 -9.076 3.847 1.00 90.69 98 LYS A O 1
ATOM 807 N N . ARG A 1 99 ? -0.004 -7.970 5.076 1.00 91.75 99 ARG A N 1
ATOM 808 C CA . ARG A 1 99 ? -0.180 -6.821 4.164 1.00 91.75 99 ARG A CA 1
ATOM 809 C C . ARG A 1 99 ? -0.578 -7.274 2.752 1.00 91.75 99 ARG A C 1
ATOM 811 O O . ARG A 1 99 ? -0.105 -6.737 1.753 1.00 91.75 99 ARG A O 1
ATOM 818 N N . ALA A 1 100 ? -1.459 -8.267 2.706 1.00 94.75 100 ALA A N 1
ATOM 819 C CA . ALA A 1 100 ? -1.926 -8.917 1.491 1.00 94.75 100 ALA A CA 1
ATOM 820 C C . ALA A 1 100 ? -3.413 -8.627 1.259 1.00 94.75 100 ALA A C 1
ATOM 822 O O . ALA A 1 100 ? -4.125 -8.170 2.160 1.00 94.75 100 ALA A O 1
ATOM 823 N N . VAL A 1 101 ? -3.880 -8.864 0.041 1.00 96.38 101 VAL A N 1
ATOM 824 C CA . VAL A 1 101 ? -5.244 -8.555 -0.386 1.00 96.38 101 VAL A CA 1
ATOM 825 C C . VAL A 1 101 ? -5.772 -9.642 -1.315 1.00 96.38 101 VAL A C 1
ATOM 827 O O . VAL A 1 101 ? -5.011 -10.251 -2.059 1.00 96.38 101 VAL A O 1
ATOM 830 N N . HIS A 1 102 ? -7.078 -9.878 -1.297 1.00 96.56 102 HIS A N 1
ATOM 831 C CA . HIS A 1 102 ? -7.747 -10.725 -2.270 1.00 96.56 102 HIS A CA 1
ATOM 832 C C . HIS A 1 102 ? -7.669 -10.067 -3.664 1.00 96.56 102 HIS A C 1
ATOM 834 O O . HIS A 1 102 ? -7.918 -8.858 -3.772 1.00 96.56 102 HIS A O 1
ATOM 840 N N . PRO A 1 103 ? -7.363 -10.817 -4.741 1.00 95.00 103 PRO A N 1
ATOM 841 C CA . PRO A 1 103 ? -7.222 -10.277 -6.094 1.00 95.00 103 PRO A CA 1
ATOM 842 C C . PRO A 1 103 ? -8.390 -9.392 -6.541 1.00 95.00 103 PRO A C 1
ATOM 844 O O . PRO A 1 103 ? -8.169 -8.320 -7.103 1.00 95.00 103 PRO A O 1
ATOM 847 N N . ASP A 1 104 ? -9.626 -9.766 -6.206 1.00 94.56 104 ASP A N 1
ATOM 848 C CA . ASP A 1 104 ? -10.832 -9.020 -6.599 1.00 94.56 104 ASP A CA 1
ATOM 849 C C . ASP A 1 104 ? -10.921 -7.594 -6.030 1.00 94.56 104 ASP A C 1
ATOM 851 O O . ASP A 1 104 ? -11.559 -6.723 -6.631 1.00 94.56 104 ASP A O 1
ATOM 855 N N . VAL A 1 105 ? -10.250 -7.311 -4.909 1.00 93.69 105 VAL A N 1
ATOM 856 C CA . VAL A 1 105 ? -10.208 -5.963 -4.311 1.00 93.69 105 VAL A CA 1
ATOM 857 C C . VAL A 1 105 ? -9.401 -5.006 -5.187 1.00 93.69 105 VAL A C 1
ATOM 859 O O . VAL A 1 105 ? -9.736 -3.828 -5.330 1.00 93.69 105 VAL A O 1
ATOM 862 N N . VAL A 1 106 ? -8.322 -5.500 -5.797 1.00 91.50 106 VAL A N 1
ATOM 863 C CA . VAL A 1 106 ? -7.439 -4.712 -6.670 1.00 91.50 106 VAL A CA 1
ATOM 864 C C . VAL A 1 106 ? -7.669 -4.983 -8.153 1.00 91.50 106 VAL A C 1
ATOM 866 O O . VAL A 1 106 ? -7.106 -4.264 -8.981 1.00 91.50 106 VAL A O 1
ATOM 869 N N . GLY A 1 107 ? -8.535 -5.934 -8.493 1.00 89.81 107 GLY A N 1
ATOM 870 C CA . GLY A 1 107 ? -8.946 -6.253 -9.853 1.00 89.81 107 GLY A CA 1
ATOM 871 C C . GLY A 1 107 ? -9.808 -5.167 -10.499 1.00 89.81 107 GLY A C 1
ATOM 872 O O . GLY A 1 107 ? -9.925 -4.041 -10.005 1.00 89.81 107 GLY A O 1
ATOM 873 N N . THR A 1 108 ? -10.415 -5.507 -11.631 1.00 89.88 108 THR A N 1
ATOM 874 C CA . THR A 1 108 ? -11.208 -4.577 -12.451 1.00 89.88 108 THR A CA 1
ATOM 875 C C . THR A 1 108 ? -12.420 -4.025 -11.703 1.00 89.88 108 THR A C 1
ATOM 877 O O . THR A 1 108 ? -12.689 -2.828 -11.768 1.00 89.88 108 THR A O 1
ATOM 880 N N . TYR A 1 109 ? -13.123 -4.882 -10.960 1.00 88.50 109 TYR A N 1
ATOM 881 C CA . TYR A 1 109 ? -14.385 -4.532 -10.300 1.00 88.50 109 TYR A CA 1
ATOM 882 C C . TYR A 1 109 ? -14.220 -3.872 -8.929 1.00 88.50 109 TYR A C 1
ATOM 884 O O . TYR A 1 109 ? -15.193 -3.333 -8.410 1.00 88.50 109 TYR A O 1
ATOM 892 N N . LYS A 1 110 ? -13.004 -3.877 -8.362 1.00 89.44 110 LYS A N 1
ATOM 893 C CA . LYS A 1 110 ? -12.685 -3.261 -7.063 1.00 89.44 110 LYS A CA 1
ATOM 894 C C . LYS A 1 110 ? -13.670 -3.679 -5.965 1.00 89.44 110 LYS A C 1
ATOM 896 O O . LYS A 1 110 ? -14.328 -2.830 -5.359 1.00 89.44 110 LYS A O 1
ATOM 901 N N . VAL A 1 111 ? -13.788 -4.987 -5.734 1.00 91.62 111 VAL A N 1
ATOM 902 C CA . VAL A 1 111 ? -14.711 -5.535 -4.731 1.00 91.62 111 VAL A CA 1
ATOM 903 C C . VAL A 1 111 ? -14.388 -4.940 -3.362 1.00 91.62 111 VAL A C 1
ATOM 905 O O . VAL A 1 111 ? -13.247 -4.971 -2.908 1.00 91.62 111 VAL A O 1
ATOM 908 N N . SER A 1 112 ? -15.400 -4.360 -2.720 1.00 89.25 112 SER A N 1
ATOM 909 C CA . SER A 1 112 ? -15.269 -3.658 -1.439 1.00 89.25 112 SER A CA 1
ATOM 910 C C . SER A 1 112 ? -15.917 -4.397 -0.267 1.00 89.25 112 SER A C 1
ATOM 912 O O . SER A 1 112 ? -15.724 -3.989 0.880 1.00 89.25 112 SER A O 1
ATOM 914 N N . TYR A 1 113 ? -16.678 -5.463 -0.545 1.00 92.06 113 TYR A N 1
ATOM 915 C CA . TYR A 1 113 ? -17.316 -6.303 0.462 1.00 92.06 113 TYR A CA 1
ATOM 916 C C . TYR A 1 113 ? -17.577 -7.726 -0.060 1.00 92.06 113 TYR A C 1
ATOM 918 O O . TYR A 1 113 ? -18.206 -7.887 -1.105 1.00 92.06 113 TYR A O 1
ATOM 926 N N . PHE A 1 114 ? -17.142 -8.744 0.687 1.00 93.81 114 PHE A N 1
ATOM 927 C CA . PHE A 1 114 ? -17.409 -10.160 0.426 1.00 93.81 114 PHE A CA 1
ATOM 928 C C . PHE A 1 114 ? -18.576 -10.654 1.292 1.00 93.81 114 PHE A C 1
ATOM 930 O O . PHE A 1 114 ? -18.532 -10.627 2.529 1.00 93.81 114 PHE A O 1
ATOM 937 N N . THR A 1 115 ? -19.646 -11.097 0.630 1.00 92.31 115 THR A N 1
ATOM 938 C CA . THR A 1 115 ? -20.856 -11.619 1.289 1.00 92.31 115 THR A CA 1
ATOM 939 C C . THR A 1 115 ? -20.631 -13.005 1.881 1.00 92.31 115 THR A C 1
ATOM 941 O O . THR A 1 115 ? -21.120 -13.289 2.975 1.00 92.31 115 THR A O 1
ATOM 944 N N . ASP A 1 116 ? -19.847 -13.835 1.202 1.00 94.06 116 ASP A N 1
ATOM 945 C CA . ASP A 1 116 ? -19.527 -15.181 1.653 1.00 94.06 116 ASP A CA 1
ATOM 946 C C . ASP A 1 116 ? -18.183 -15.182 2.376 1.00 94.06 116 ASP A C 1
ATOM 948 O O . ASP A 1 116 ? -17.209 -14.571 1.929 1.00 94.06 116 ASP A O 1
ATOM 952 N N . LEU A 1 117 ? -18.145 -15.846 3.530 1.00 94.38 117 LEU A N 1
ATOM 953 C CA . LEU A 1 117 ? -16.911 -16.035 4.281 1.00 94.38 117 LE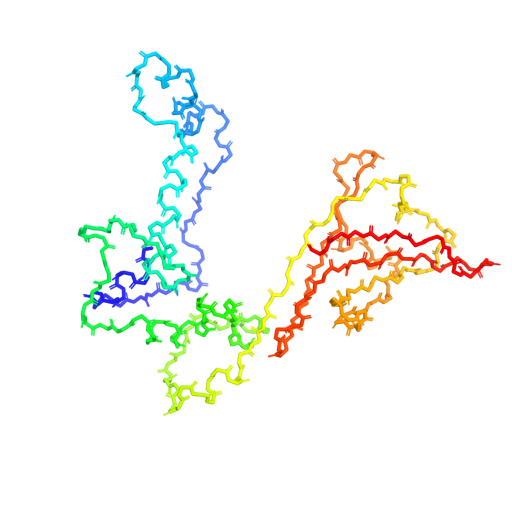U A CA 1
ATOM 954 C C . LEU A 1 117 ? -16.168 -17.264 3.747 1.00 94.38 117 LEU A C 1
ATOM 956 O O . LEU A 1 117 ? -16.815 -18.242 3.360 1.00 94.38 117 LEU A O 1
ATOM 960 N N . PRO A 1 118 ? -14.825 -17.256 3.752 1.00 95.06 118 PRO A N 1
ATOM 961 C CA . PRO A 1 118 ? -14.060 -18.422 3.349 1.00 95.06 118 PRO A CA 1
ATOM 962 C C . PRO A 1 118 ? -14.354 -19.606 4.274 1.00 95.06 118 PRO A C 1
ATOM 964 O O . PRO A 1 118 ? -14.418 -19.464 5.496 1.00 95.06 118 PRO A O 1
ATOM 967 N N . THR A 1 119 ? -14.490 -20.792 3.686 1.00 92.88 119 THR A N 1
ATOM 968 C CA . THR A 1 119 ? -14.734 -22.044 4.418 1.00 92.88 119 THR A CA 1
ATOM 969 C C . THR A 1 119 ? -13.501 -22.532 5.174 1.00 92.88 119 THR A C 1
ATOM 971 O O . THR A 1 119 ? -13.634 -23.227 6.178 1.00 92.88 119 THR A O 1
ATOM 974 N N . ALA A 1 120 ? -12.302 -22.169 4.709 1.00 95.69 120 ALA A N 1
ATOM 975 C CA . ALA A 1 120 ? -11.030 -22.520 5.328 1.00 95.69 120 ALA A CA 1
ATOM 976 C C . ALA A 1 120 ? -10.068 -21.325 5.316 1.00 95.69 120 ALA A C 1
ATOM 978 O O . ALA A 1 120 ? -9.849 -20.701 4.278 1.00 95.69 120 ALA A O 1
ATOM 979 N N . HIS A 1 121 ? -9.465 -21.030 6.473 1.00 95.06 121 HIS A N 1
ATOM 980 C CA . HIS A 1 121 ? -8.543 -19.901 6.620 1.00 95.06 121 HIS A CA 1
ATOM 981 C C . HIS A 1 121 ? -7.303 -20.037 5.728 1.00 95.06 121 HIS A C 1
ATOM 983 O O . HIS A 1 121 ? -6.929 -19.077 5.065 1.00 95.06 121 HIS A O 1
ATOM 989 N N . GLU A 1 122 ? -6.702 -21.228 5.672 1.00 95.38 122 GLU A N 1
ATOM 990 C CA . GLU A 1 122 ? -5.475 -21.458 4.898 1.00 95.38 122 GLU A CA 1
ATOM 991 C C . GLU A 1 122 ? -5.692 -21.279 3.394 1.00 95.38 122 GLU A C 1
ATOM 993 O O . GLU A 1 122 ? -4.922 -20.579 2.746 1.00 95.38 122 GLU A O 1
ATOM 998 N N . GLN A 1 123 ? -6.801 -21.791 2.853 1.00 94.00 123 GLN A N 1
ATOM 999 C CA . GLN A 1 123 ? -7.149 -21.592 1.440 1.00 94.00 123 GLN A CA 1
ATOM 1000 C C . GLN A 1 123 ? -7.340 -20.109 1.108 1.00 94.00 123 GLN A C 1
ATOM 1002 O O . GLN A 1 123 ? -6.918 -19.641 0.054 1.00 94.00 123 GLN A O 1
ATOM 1007 N N . TRP A 1 124 ? -7.950 -19.350 2.023 1.00 96.38 124 TRP A N 1
ATOM 1008 C CA . TRP A 1 124 ? -8.062 -17.905 1.859 1.00 96.38 124 TRP A CA 1
ATOM 1009 C C . TRP A 1 124 ? -6.699 -17.218 1.911 1.00 96.38 124 TRP A C 1
ATOM 1011 O O . TRP A 1 124 ? -6.466 -16.299 1.139 1.00 96.38 124 TRP A O 1
ATOM 1021 N N . LEU A 1 125 ? -5.784 -17.651 2.783 1.00 95.38 125 LEU A N 1
ATOM 1022 C CA . LEU A 1 125 ? -4.428 -17.103 2.840 1.00 95.38 125 LEU A CA 1
ATOM 1023 C C . LEU A 1 125 ? -3.632 -17.372 1.558 1.00 95.38 125 LEU A C 1
ATOM 1025 O O . LEU A 1 125 ? -2.881 -16.493 1.139 1.00 95.38 125 LEU A O 1
ATOM 1029 N N . GLU A 1 126 ? -3.784 -18.555 0.967 1.00 94.00 126 GLU A N 1
ATOM 1030 C CA . GLU A 1 126 ? -3.162 -18.946 -0.305 1.00 94.00 126 GLU A CA 1
ATOM 1031 C C . GLU A 1 126 ? -3.724 -18.160 -1.494 1.00 94.00 126 GLU A C 1
ATOM 1033 O O . GLU A 1 126 ? -3.011 -17.924 -2.465 1.00 94.00 126 GLU A O 1
ATOM 1038 N N . SER A 1 127 ? -4.979 -17.706 -1.416 1.00 94.06 127 SER A N 1
ATOM 1039 C CA . SER A 1 127 ? -5.595 -16.913 -2.482 1.00 94.06 127 SER A CA 1
ATOM 1040 C C . SER A 1 127 ? -5.185 -15.436 -2.468 1.00 94.06 127 SER A C 1
ATOM 1042 O O . SER A 1 127 ? -5.582 -14.691 -3.365 1.00 94.06 127 SER A O 1
ATOM 1044 N N . LEU A 1 128 ? -4.479 -14.960 -1.436 1.00 96.06 128 LEU A N 1
ATOM 1045 C CA . LEU A 1 128 ? -4.098 -13.550 -1.328 1.00 96.06 128 LEU A CA 1
ATOM 1046 C C . LEU A 1 128 ? -2.871 -13.227 -2.175 1.00 96.06 128 LEU A C 1
ATOM 1048 O O . LEU A 1 128 ? -1.958 -14.027 -2.332 1.00 96.06 128 LEU A O 1
ATOM 1052 N N . ILE A 1 129 ? -2.814 -11.979 -2.623 1.00 95.88 129 ILE A N 1
ATOM 1053 C CA . ILE A 1 129 ? -1.660 -11.396 -3.300 1.00 95.88 129 ILE A CA 1
ATOM 1054 C C . ILE A 1 129 ? -1.070 -10.262 -2.466 1.00 95.88 129 ILE A C 1
ATOM 1056 O O . ILE A 1 129 ? -1.775 -9.541 -1.751 1.00 95.88 129 ILE A O 1
ATOM 1060 N N . LEU A 1 130 ? 0.236 -10.065 -2.578 1.00 93.38 130 LEU A N 1
ATOM 1061 C CA . LEU A 1 130 ? 0.933 -8.929 -1.998 1.00 93.38 130 LEU A CA 1
ATOM 1062 C C . LEU A 1 130 ? 0.970 -7.791 -3.010 1.00 93.38 130 LEU A C 1
ATOM 1064 O O . LEU A 1 130 ? 1.296 -7.987 -4.179 1.00 93.38 130 LEU A O 1
ATOM 1068 N N . VAL A 1 131 ? 0.654 -6.584 -2.545 1.00 90.12 131 VAL A N 1
ATOM 1069 C CA . VAL A 1 131 ? 0.682 -5.373 -3.371 1.00 90.12 131 VAL A CA 1
ATOM 1070 C C . VAL A 1 131 ? 1.960 -4.607 -3.070 1.00 90.12 131 VAL A C 1
ATOM 1072 O O . VAL A 1 131 ? 2.109 -4.006 -2.004 1.00 90.12 131 VAL A O 1
ATOM 1075 N N . ASN A 1 132 ? 2.868 -4.582 -4.036 1.00 91.56 132 ASN A N 1
ATOM 1076 C CA . ASN A 1 132 ? 4.151 -3.906 -3.944 1.00 91.56 132 ASN A CA 1
ATOM 1077 C C . ASN A 1 132 ? 4.040 -2.531 -4.600 1.00 91.56 132 ASN A C 1
ATOM 1079 O O . ASN A 1 132 ? 3.699 -2.425 -5.777 1.00 91.56 132 ASN A O 1
ATOM 1083 N N . LYS A 1 133 ? 4.307 -1.461 -3.840 1.00 92.81 133 LYS A N 1
ATOM 1084 C CA . LYS A 1 133 ? 4.326 -0.084 -4.353 1.00 92.81 133 LYS A CA 1
ATOM 1085 C C . LYS A 1 133 ? 5.539 0.667 -3.833 1.00 92.81 133 LYS A C 1
ATOM 1087 O O . LYS A 1 133 ? 5.755 0.717 -2.623 1.00 92.81 133 LYS A O 1
ATOM 1092 N N . LYS A 1 134 ? 6.267 1.319 -4.735 1.00 94.56 134 LYS A N 1
ATOM 1093 C CA . LYS A 1 134 ? 7.407 2.170 -4.393 1.00 94.56 134 LYS A CA 1
ATOM 1094 C C . LYS A 1 134 ? 7.442 3.393 -5.297 1.00 94.56 134 LYS A C 1
ATOM 1096 O O . LYS A 1 134 ? 7.288 3.278 -6.508 1.00 94.56 134 LYS A O 1
ATOM 1101 N N . THR A 1 135 ? 7.676 4.556 -4.697 1.00 96.50 135 THR A N 1
ATOM 1102 C CA . THR A 1 135 ? 8.040 5.770 -5.431 1.00 96.50 135 THR A CA 1
ATOM 1103 C C . THR A 1 135 ? 9.515 6.046 -5.184 1.00 96.50 135 THR A C 1
ATOM 1105 O O . THR A 1 135 ? 9.927 6.199 -4.031 1.00 96.50 135 THR A O 1
ATOM 1108 N N . LEU A 1 136 ? 10.302 6.098 -6.254 1.00 95.88 136 LEU A N 1
ATOM 1109 C CA . LEU A 1 136 ? 11.722 6.427 -6.227 1.00 95.88 136 LEU A CA 1
ATOM 1110 C C . LEU A 1 136 ? 11.926 7.843 -6.746 1.00 95.88 136 LEU A C 1
ATOM 1112 O O . LEU A 1 136 ? 11.370 8.210 -7.776 1.00 95.88 136 LEU A O 1
ATOM 1116 N N . LYS A 1 137 ? 12.754 8.619 -6.049 1.00 96.00 137 LYS A N 1
ATOM 1117 C CA . LYS A 1 137 ? 13.290 9.870 -6.585 1.00 96.00 137 LYS A CA 1
ATOM 1118 C C . LYS A 1 137 ? 14.578 9.548 -7.326 1.00 96.00 137 LYS A C 1
ATOM 1120 O O . LYS A 1 137 ? 15.489 8.975 -6.729 1.00 96.00 137 LYS A O 1
ATOM 1125 N N . ILE A 1 138 ? 14.610 9.878 -8.607 1.00 96.00 138 ILE A N 1
ATOM 1126 C CA . ILE A 1 138 ? 15.736 9.647 -9.507 1.00 96.00 138 ILE A CA 1
ATOM 1127 C C . ILE A 1 138 ? 16.210 11.004 -9.995 1.00 96.00 138 ILE A C 1
ATOM 1129 O O . ILE A 1 138 ? 15.407 11.794 -10.503 1.00 96.00 138 ILE A O 1
ATOM 1133 N N . GLU A 1 139 ? 17.493 11.290 -9.820 1.00 95.94 139 GLU A N 1
ATOM 1134 C CA . GLU A 1 139 ? 18.052 12.516 -10.367 1.00 95.94 139 GLU A CA 1
ATOM 1135 C C . GLU A 1 139 ? 18.260 12.362 -11.873 1.00 95.94 139 GLU A C 1
ATOM 1137 O O . GLU A 1 139 ? 18.665 11.309 -12.366 1.00 95.94 139 GLU A O 1
ATOM 1142 N N . LYS A 1 140 ? 18.009 13.438 -12.617 1.00 94.50 140 LYS A N 1
ATOM 1143 C CA . LYS A 1 140 ? 18.140 13.469 -14.075 1.00 94.50 140 LYS A CA 1
ATOM 1144 C C . LYS A 1 140 ? 19.544 13.074 -14.539 1.00 94.50 140 LYS A C 1
ATOM 1146 O O . LYS A 1 140 ? 19.685 12.482 -15.600 1.00 94.50 140 LYS A O 1
ATOM 1151 N N . HIS A 1 141 ? 20.568 13.391 -13.746 1.00 94.25 141 HIS A N 1
ATOM 1152 C CA . HIS A 1 141 ? 21.946 13.021 -14.056 1.00 94.25 141 HIS A CA 1
ATOM 1153 C C . HIS A 1 141 ? 22.213 11.511 -13.903 1.00 94.25 141 HIS A C 1
ATOM 1155 O O . HIS A 1 141 ? 23.127 11.000 -14.539 1.00 94.25 141 HIS A O 1
ATOM 1161 N N . GLU A 1 142 ? 21.430 10.803 -13.080 1.00 94.94 142 GLU A N 1
ATOM 1162 C CA . GLU A 1 142 ? 21.518 9.347 -12.921 1.00 94.94 142 GLU A CA 1
ATOM 1163 C C . GLU A 1 142 ? 20.775 8.651 -14.064 1.00 94.94 142 GLU A C 1
ATOM 1165 O O . GLU A 1 142 ? 21.321 7.775 -14.727 1.00 94.94 142 GLU A O 1
ATOM 1170 N N . ALA A 1 143 ? 19.529 9.060 -14.319 1.00 94.19 143 ALA A N 1
ATOM 1171 C CA . ALA A 1 143 ? 18.743 8.576 -15.446 1.00 94.19 143 ALA A CA 1
ATOM 1172 C C . ALA A 1 143 ? 17.864 9.693 -16.013 1.00 94.19 143 ALA A C 1
ATOM 1174 O O . ALA A 1 143 ? 16.907 10.152 -15.383 1.00 94.19 143 ALA A O 1
ATOM 1175 N N . ASP A 1 144 ? 18.163 10.098 -17.246 1.00 93.88 144 ASP A N 1
ATOM 1176 C CA . ASP A 1 144 ? 17.363 11.078 -17.971 1.00 93.88 144 ASP A CA 1
ATOM 1177 C C . ASP A 1 144 ? 16.298 10.389 -18.833 1.00 93.88 144 ASP A C 1
ATOM 1179 O O . ASP A 1 144 ? 16.523 10.059 -19.999 1.00 93.88 144 ASP A O 1
ATOM 1183 N N . PHE A 1 145 ? 15.101 10.219 -18.268 1.00 93.00 145 PHE A N 1
ATOM 1184 C CA . PHE A 1 145 ? 13.947 9.629 -18.956 1.00 93.00 145 PHE A CA 1
ATOM 1185 C C . PHE A 1 145 ? 13.410 10.471 -20.130 1.00 93.00 145 PHE A C 1
ATOM 1187 O O . PHE A 1 145 ? 12.449 10.058 -20.779 1.00 93.00 145 PHE A O 1
ATOM 1194 N N . THR A 1 146 ? 13.983 11.652 -20.397 1.00 90.44 146 THR A N 1
ATOM 1195 C CA . THR A 1 146 ? 13.604 12.519 -21.529 1.00 90.44 146 THR A CA 1
ATOM 1196 C C . THR A 1 146 ? 14.487 12.343 -22.762 1.00 90.44 146 THR A C 1
ATOM 1198 O O . THR A 1 146 ? 14.211 12.950 -23.794 1.00 90.44 146 THR A O 1
ATOM 1201 N N . ARG A 1 147 ? 15.514 11.493 -22.678 1.00 90.94 147 ARG A N 1
ATOM 1202 C CA . ARG A 1 147 ? 16.407 11.165 -23.792 1.00 90.94 147 ARG A CA 1
ATOM 1203 C C . ARG A 1 147 ? 15.662 10.541 -24.973 1.00 90.94 147 ARG A C 1
ATOM 1205 O O . ARG A 1 147 ? 15.031 9.497 -24.838 1.00 90.94 147 ARG A O 1
ATOM 1212 N N . GLU A 1 148 ? 15.792 11.160 -26.145 1.00 90.38 148 GLU A N 1
ATOM 1213 C CA . GLU A 1 148 ? 15.150 10.705 -27.390 1.00 90.38 148 GLU A CA 1
ATOM 1214 C C . GLU A 1 148 ? 15.912 9.575 -28.100 1.00 90.38 148 GLU A C 1
ATOM 1216 O O . GLU A 1 148 ? 15.353 8.887 -28.959 1.00 90.38 148 GLU A O 1
ATOM 1221 N N . ASP A 1 149 ? 17.187 9.382 -27.757 1.00 93.31 149 ASP A N 1
ATOM 1222 C CA . ASP A 1 149 ? 18.047 8.329 -28.300 1.00 93.31 149 ASP A CA 1
ATOM 1223 C C . ASP A 1 149 ? 17.852 6.971 -27.602 1.00 93.31 149 ASP A C 1
ATOM 1225 O O . ASP A 1 149 ? 18.247 5.930 -28.140 1.00 93.31 149 ASP A O 1
ATOM 1229 N N . VAL A 1 150 ? 17.192 6.970 -26.440 1.00 94.94 150 VAL A N 1
ATOM 1230 C CA . VAL A 1 150 ? 16.767 5.756 -25.739 1.00 94.94 150 VAL A CA 1
ATOM 1231 C C . VAL A 1 150 ? 15.531 5.178 -26.426 1.00 94.94 150 VAL A C 1
ATOM 1233 O O . VAL A 1 150 ? 14.535 5.865 -26.656 1.00 94.94 150 VAL A O 1
ATOM 1236 N N . GLU A 1 151 ? 15.597 3.898 -26.777 1.00 94.56 151 GLU A N 1
ATOM 1237 C CA . GLU A 1 151 ? 14.491 3.166 -27.392 1.00 94.56 151 GLU A CA 1
ATOM 1238 C C . GLU A 1 151 ? 13.475 2.716 -26.339 1.00 94.56 151 GLU A C 1
ATOM 1240 O O . GLU A 1 151 ? 12.273 2.936 -26.485 1.00 94.56 151 GLU A O 1
ATOM 1245 N N . TRP A 1 152 ? 13.974 2.136 -25.249 1.00 96.25 152 TRP A N 1
ATOM 1246 C CA . TRP A 1 152 ? 13.189 1.702 -24.100 1.00 96.25 152 TRP A CA 1
ATOM 1247 C C . TRP A 1 152 ? 14.080 1.582 -22.863 1.00 96.25 152 TRP A C 1
ATOM 1249 O O . TRP A 1 152 ? 15.307 1.531 -22.948 1.00 96.25 152 TRP A O 1
ATOM 1259 N N . TRP A 1 153 ? 13.446 1.544 -21.699 1.00 97.12 153 TRP A N 1
ATOM 1260 C CA . TRP A 1 153 ? 14.097 1.363 -20.409 1.00 97.12 153 TRP A CA 1
ATOM 1261 C C . TRP A 1 153 ? 13.747 -0.002 -19.837 1.00 97.12 153 TRP A C 1
ATOM 1263 O O . TRP A 1 153 ? 12.571 -0.342 -19.733 1.00 97.12 153 TRP A O 1
ATOM 1273 N N . HIS A 1 154 ? 14.752 -0.767 -19.428 1.00 97.50 154 HIS A N 1
ATOM 1274 C CA . HIS A 1 154 ? 14.554 -1.895 -18.534 1.00 97.50 154 HIS A CA 1
ATOM 1275 C C . HIS A 1 154 ? 14.417 -1.388 -17.107 1.00 97.50 154 HIS A C 1
ATOM 1277 O O . HIS A 1 154 ? 15.313 -0.716 -16.592 1.00 97.50 154 HIS A O 1
ATOM 1283 N N . ILE A 1 155 ? 13.307 -1.734 -16.467 1.00 97.62 155 ILE A N 1
ATOM 1284 C CA . ILE A 1 155 ? 13.082 -1.492 -15.048 1.00 97.62 155 ILE A CA 1
ATOM 1285 C C . ILE A 1 155 ? 12.854 -2.846 -14.396 1.00 97.62 155 ILE A C 1
ATOM 1287 O O . ILE A 1 155 ? 11.808 -3.461 -14.592 1.00 97.62 155 ILE A O 1
ATOM 1291 N N . GLY A 1 156 ? 13.843 -3.306 -13.636 1.00 97.38 156 GLY A N 1
ATOM 1292 C CA . GLY A 1 156 ? 13.817 -4.585 -12.937 1.00 97.38 156 GLY A CA 1
ATOM 1293 C C . GLY A 1 156 ? 13.820 -4.396 -11.425 1.00 97.38 156 GLY A C 1
ATOM 1294 O O . GLY A 1 156 ? 14.550 -3.558 -10.897 1.00 97.38 156 GLY A O 1
ATOM 1295 N N . VAL A 1 157 ? 13.029 -5.192 -10.715 1.00 97.62 157 VAL A N 1
ATOM 1296 C CA . VAL A 1 157 ? 13.028 -5.295 -9.253 1.00 97.62 157 VAL A CA 1
ATOM 1297 C C . VAL A 1 157 ? 13.570 -6.662 -8.872 1.00 97.62 157 VAL A C 1
ATOM 1299 O O . VAL A 1 157 ? 13.109 -7.677 -9.393 1.00 97.62 157 VAL A O 1
ATOM 1302 N N . TYR A 1 158 ? 14.530 -6.691 -7.953 1.00 97.12 158 TYR A N 1
ATOM 1303 C CA . TYR A 1 158 ? 15.259 -7.899 -7.573 1.00 97.12 158 TYR A CA 1
ATOM 1304 C C . TYR A 1 158 ? 15.208 -8.122 -6.067 1.00 97.12 158 TYR A C 1
ATOM 1306 O O . TYR A 1 158 ? 15.169 -7.169 -5.283 1.00 97.12 158 TYR A O 1
ATOM 1314 N N . ASN A 1 159 ? 15.212 -9.387 -5.655 1.00 95.12 159 ASN A N 1
ATOM 1315 C CA . ASN A 1 159 ? 15.284 -9.773 -4.249 1.00 95.12 159 ASN A CA 1
ATOM 1316 C C . ASN A 1 159 ? 16.738 -9.862 -3.748 1.00 95.12 159 ASN A C 1
ATOM 1318 O O . ASN A 1 159 ? 17.693 -9.616 -4.486 1.00 95.12 159 ASN A O 1
ATOM 1322 N N . ALA A 1 160 ? 16.921 -10.233 -2.479 1.00 92.62 160 ALA A N 1
ATOM 1323 C CA . ALA A 1 160 ? 18.246 -10.355 -1.863 1.00 92.62 160 ALA A CA 1
ATOM 1324 C C . ALA A 1 160 ? 19.152 -11.424 -2.512 1.00 92.62 160 ALA A C 1
ATOM 1326 O O . ALA A 1 160 ? 20.372 -11.331 -2.409 1.00 92.62 160 ALA A O 1
ATOM 1327 N N . GLN A 1 161 ? 18.574 -12.418 -3.190 1.00 94.31 161 GLN A N 1
ATOM 1328 C CA . GLN A 1 161 ? 19.284 -13.461 -3.938 1.00 94.31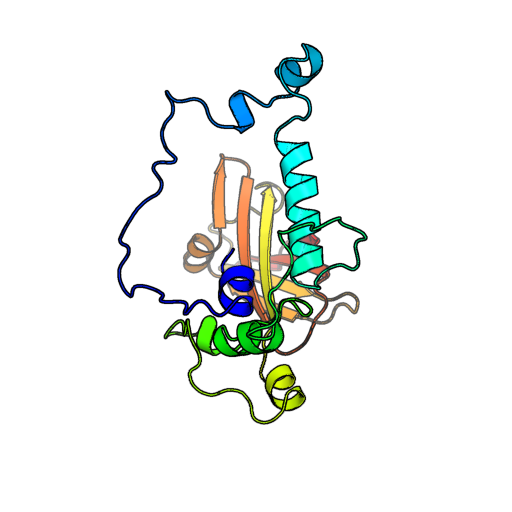 161 GLN A CA 1
ATOM 1329 C C . GLN A 1 161 ? 19.557 -13.048 -5.391 1.00 94.31 161 GLN A C 1
ATOM 1331 O O . GLN A 1 161 ? 19.993 -13.873 -6.190 1.00 94.31 161 GLN A O 1
ATOM 1336 N N . ASN A 1 162 ? 19.300 -11.783 -5.739 1.00 93.44 162 ASN A N 1
ATOM 1337 C CA . ASN A 1 162 ? 19.419 -11.252 -7.092 1.00 93.44 162 ASN A CA 1
ATOM 1338 C C . ASN A 1 162 ? 18.464 -11.916 -8.107 1.00 93.44 162 ASN A C 1
ATOM 1340 O O . ASN A 1 162 ? 18.674 -11.809 -9.315 1.00 93.44 162 ASN A O 1
ATOM 1344 N N . ALA A 1 163 ? 17.409 -12.587 -7.636 1.00 94.62 163 ALA A N 1
ATOM 1345 C CA . ALA A 1 163 ? 16.362 -13.127 -8.493 1.00 94.62 163 ALA A CA 1
ATOM 1346 C C . ALA A 1 163 ? 15.371 -12.021 -8.872 1.00 94.62 163 ALA A C 1
ATOM 1348 O O . ALA A 1 163 ? 15.017 -11.170 -8.049 1.00 94.62 163 ALA A O 1
ATOM 1349 N N . GLN A 1 164 ? 14.933 -12.037 -10.130 1.00 94.88 164 GLN A N 1
ATOM 1350 C CA . GLN A 1 164 ? 13.990 -11.061 -10.661 1.00 94.88 164 GLN A CA 1
ATOM 1351 C C . GLN A 1 164 ? 12.596 -11.290 -10.067 1.00 94.88 164 GLN A C 1
ATOM 1353 O O . GLN A 1 164 ? 12.026 -12.371 -10.190 1.00 94.88 164 GLN A O 1
ATOM 1358 N N . VAL A 1 165 ? 12.049 -10.246 -9.456 1.00 95.00 165 VAL A N 1
ATOM 1359 C CA . VAL A 1 165 ? 10.690 -10.202 -8.903 1.00 95.00 165 VAL A CA 1
ATOM 1360 C C . VAL A 1 165 ? 9.711 -9.642 -9.931 1.00 95.00 165 VAL A C 1
ATOM 1362 O O . VAL A 1 165 ? 8.615 -10.158 -10.114 1.00 95.00 165 VAL A O 1
ATOM 1365 N N . MET A 1 166 ? 10.117 -8.569 -10.601 1.00 95.19 166 MET A N 1
ATOM 1366 C CA . MET A 1 166 ? 9.365 -7.902 -11.655 1.00 95.19 166 MET A CA 1
ATOM 1367 C C . MET A 1 166 ? 10.375 -7.338 -12.646 1.00 95.19 166 MET A C 1
ATOM 1369 O O . MET A 1 166 ? 11.441 -6.885 -12.238 1.00 95.19 166 MET A O 1
ATOM 1373 N N . ALA A 1 167 ? 10.056 -7.374 -13.933 1.00 94.94 167 ALA A N 1
ATOM 1374 C CA . ALA A 1 167 ? 10.754 -6.563 -14.912 1.00 94.94 167 ALA A CA 1
ATOM 1375 C C . ALA A 1 167 ? 9.786 -6.095 -15.987 1.00 94.94 167 ALA A C 1
ATOM 1377 O O . ALA A 1 167 ? 8.906 -6.847 -16.410 1.00 94.94 167 ALA A O 1
ATOM 1378 N N . GLU A 1 168 ? 9.985 -4.868 -16.442 1.00 94.81 168 GLU A N 1
ATOM 1379 C CA . GLU A 1 168 ? 9.223 -4.279 -17.530 1.00 94.81 168 GLU A CA 1
ATOM 1380 C C . GLU A 1 168 ? 10.170 -3.538 -18.478 1.00 94.81 168 GLU A C 1
ATOM 1382 O O . GLU A 1 168 ? 11.117 -2.875 -18.044 1.00 94.81 168 GLU A O 1
ATOM 1387 N N . HIS A 1 169 ? 9.908 -3.657 -19.781 1.00 95.69 169 HIS A N 1
ATOM 1388 C CA . HIS A 1 169 ? 10.503 -2.787 -20.787 1.00 95.69 169 HIS A CA 1
ATOM 1389 C C . HIS A 1 169 ? 9.527 -1.660 -21.087 1.00 95.69 169 HIS A C 1
ATOM 1391 O O . HIS A 1 169 ? 8.414 -1.897 -21.555 1.00 95.69 169 HIS A O 1
ATOM 1397 N N . VAL A 1 170 ? 9.953 -0.436 -20.806 1.00 94.75 170 VAL A N 1
ATOM 1398 C CA . VAL A 1 170 ? 9.097 0.742 -20.855 1.00 94.75 170 VAL A CA 1
ATOM 1399 C C . VAL A 1 170 ? 9.622 1.695 -21.919 1.00 94.75 170 VAL A C 1
ATOM 1401 O O . VAL A 1 170 ? 10.697 2.280 -21.778 1.00 94.75 170 VAL A O 1
ATOM 1404 N N . ASP A 1 171 ? 8.858 1.857 -22.995 1.00 92.50 171 ASP A N 1
ATOM 1405 C CA . ASP A 1 171 ? 9.127 2.875 -24.012 1.00 92.50 171 ASP A CA 1
ATOM 1406 C C . ASP A 1 171 ? 8.852 4.297 -23.484 1.00 92.50 171 ASP A C 1
ATOM 1408 O O . ASP A 1 171 ? 8.254 4.501 -22.425 1.00 92.50 171 ASP A O 1
ATOM 1412 N N . ILE A 1 172 ? 9.245 5.315 -24.250 1.00 87.56 172 ILE A N 1
ATOM 1413 C CA . ILE A 1 172 ? 9.082 6.722 -23.855 1.00 87.56 172 ILE A CA 1
ATOM 1414 C C . ILE A 1 172 ? 7.614 7.151 -23.649 1.00 87.56 172 ILE A C 1
ATOM 1416 O O . ILE A 1 172 ? 7.327 8.042 -22.843 1.00 87.56 172 ILE A O 1
ATOM 1420 N N . SER A 1 173 ? 6.664 6.526 -24.350 1.00 87.06 173 SER A N 1
ATOM 1421 C CA . SER A 1 173 ? 5.231 6.830 -24.246 1.00 87.06 173 SER A CA 1
ATOM 1422 C C . SER A 1 173 ? 4.639 6.270 -22.954 1.00 87.06 173 SER A C 1
ATOM 1424 O O . SER A 1 173 ? 3.851 6.941 -22.282 1.00 87.06 173 SER A O 1
ATOM 1426 N N . ASN A 1 174 ? 5.038 5.058 -22.580 1.00 91.06 174 ASN A N 1
ATOM 1427 C CA . ASN A 1 174 ? 4.640 4.399 -21.345 1.00 91.06 174 ASN A CA 1
ATOM 1428 C C . ASN A 1 174 ? 5.401 4.954 -20.135 1.00 91.06 174 ASN A C 1
ATOM 1430 O O . ASN A 1 174 ? 4.811 5.080 -19.061 1.00 91.06 174 ASN A O 1
ATOM 1434 N N . MET A 1 175 ? 6.640 5.417 -20.320 1.00 91.19 175 MET A N 1
ATOM 1435 C CA . MET A 1 175 ? 7.446 6.029 -19.261 1.00 91.19 175 MET A CA 1
ATOM 1436 C C . MET A 1 175 ? 6.725 7.231 -18.639 1.00 91.19 175 MET A C 1
ATOM 1438 O O . MET A 1 175 ? 6.631 7.335 -17.418 1.00 91.19 175 MET A O 1
ATOM 1442 N N . LYS A 1 176 ? 6.090 8.080 -19.461 1.00 88.19 176 LYS A N 1
ATOM 1443 C CA . LYS A 1 176 ? 5.289 9.236 -19.003 1.00 88.19 176 LYS A CA 1
ATOM 1444 C C . LYS A 1 176 ? 4.133 8.871 -18.062 1.00 88.19 176 LYS A C 1
ATOM 1446 O O . LYS A 1 176 ? 3.654 9.744 -17.344 1.00 88.19 176 LYS A O 1
ATOM 1451 N N . LYS A 1 177 ? 3.663 7.618 -18.067 1.00 91.00 177 LYS A N 1
ATOM 1452 C CA . LYS A 1 177 ? 2.589 7.142 -17.177 1.00 91.00 177 LYS A CA 1
ATOM 1453 C C . LYS A 1 177 ? 3.106 6.789 -15.785 1.00 91.00 177 LYS A C 1
ATOM 1455 O O . LYS A 1 177 ? 2.349 6.875 -14.820 1.00 91.00 177 LYS A O 1
ATOM 1460 N N . ILE A 1 178 ? 4.372 6.385 -15.688 1.00 92.31 178 ILE A N 1
ATOM 1461 C CA . ILE A 1 178 ? 4.982 5.894 -14.449 1.00 92.31 178 ILE A CA 1
ATOM 1462 C C . ILE A 1 178 ? 5.951 6.898 -13.823 1.00 92.31 178 ILE A C 1
ATOM 1464 O O . ILE A 1 178 ? 6.270 6.756 -12.645 1.00 92.31 178 ILE A O 1
ATOM 1468 N N . ILE A 1 179 ? 6.366 7.942 -14.548 1.00 94.00 179 ILE A N 1
ATOM 1469 C CA . ILE A 1 179 ? 7.152 9.047 -13.985 1.00 94.00 179 ILE A CA 1
ATOM 1470 C C . ILE A 1 179 ? 6.304 10.291 -13.723 1.00 94.00 179 ILE A C 1
ATOM 1472 O O . ILE A 1 179 ? 5.312 10.573 -14.390 1.00 94.00 179 ILE A O 1
ATOM 1476 N N . THR A 1 180 ? 6.715 11.089 -12.748 1.00 93.56 180 THR A N 1
ATOM 1477 C CA . THR A 1 180 ? 6.232 12.457 -12.549 1.00 93.56 180 THR A CA 1
ATOM 1478 C C . THR A 1 180 ? 7.442 13.370 -12.415 1.00 93.56 180 THR A C 1
ATOM 1480 O O . THR A 1 180 ? 8.341 13.085 -11.632 1.00 93.56 180 THR A O 1
ATOM 1483 N N . LYS A 1 181 ? 7.493 14.453 -13.195 1.00 88.81 181 LYS A N 1
ATOM 1484 C CA . LYS A 1 181 ? 8.552 15.457 -13.072 1.00 88.81 181 LYS A CA 1
ATOM 1485 C C . LYS A 1 181 ? 8.241 16.345 -11.867 1.00 88.81 181 LYS A C 1
ATOM 1487 O O . LYS A 1 181 ? 7.193 16.991 -11.858 1.00 88.81 181 LYS A O 1
ATOM 1492 N N . THR A 1 182 ? 9.113 16.344 -10.862 1.00 84.31 182 THR A N 1
ATOM 1493 C CA . THR A 1 182 ? 8.933 17.170 -9.656 1.00 84.31 182 THR A CA 1
ATOM 1494 C C . THR A 1 182 ? 9.500 18.570 -9.875 1.00 84.31 182 THR A C 1
ATOM 1496 O O . THR A 1 182 ? 8.857 19.555 -9.521 1.00 84.31 182 THR A O 1
ATOM 1499 N N . ASP A 1 183 ? 10.663 18.647 -10.520 1.00 87.56 183 ASP A N 1
ATOM 1500 C CA . ASP A 1 183 ? 11.337 19.861 -10.984 1.00 87.56 183 ASP A CA 1
ATOM 1501 C C . ASP A 1 183 ? 12.251 19.519 -12.183 1.00 87.56 183 ASP A C 1
ATOM 1503 O O . ASP A 1 183 ? 12.158 18.430 -12.754 1.00 87.56 183 ASP A O 1
ATOM 1507 N N . ASP A 1 184 ? 13.112 20.443 -12.616 1.00 85.31 184 ASP A N 1
ATOM 1508 C CA . ASP A 1 184 ? 14.000 20.235 -13.768 1.00 85.31 184 ASP A CA 1
ATOM 1509 C C . ASP A 1 184 ? 15.103 19.186 -13.563 1.00 85.31 184 ASP A C 1
ATOM 1511 O O . ASP A 1 184 ? 15.664 18.715 -14.560 1.00 85.31 184 ASP A O 1
ATOM 1515 N N . SER A 1 185 ? 15.389 18.781 -12.324 1.00 91.56 185 SER A N 1
ATOM 1516 C CA . SER A 1 185 ? 16.469 17.851 -11.991 1.00 91.56 185 SER A CA 1
ATOM 1517 C C . SER A 1 185 ? 15.999 16.520 -11.405 1.00 91.56 185 SER A C 1
ATOM 1519 O O . SER A 1 185 ? 16.813 15.600 -11.348 1.00 91.56 185 SER A O 1
ATOM 1521 N N . ILE A 1 186 ? 14.734 16.373 -10.996 1.00 94.56 186 ILE A N 1
ATOM 1522 C CA . ILE A 1 186 ? 14.245 15.167 -10.308 1.00 94.56 186 ILE A CA 1
ATOM 1523 C C . ILE A 1 186 ? 12.986 14.587 -10.961 1.00 94.56 186 ILE A C 1
ATOM 1525 O O . ILE A 1 186 ? 11.968 15.262 -11.161 1.00 94.56 186 ILE A O 1
ATOM 1529 N N . PHE A 1 187 ? 13.029 13.273 -11.178 1.00 94.62 187 PHE A N 1
ATOM 1530 C CA . PHE A 1 187 ? 11.882 12.449 -11.540 1.00 94.62 187 PHE A CA 1
ATOM 1531 C C . PHE A 1 187 ? 11.420 11.595 -10.355 1.00 94.62 187 PHE A C 1
ATOM 1533 O O . PHE A 1 187 ? 12.224 11.003 -9.637 1.00 94.62 187 PHE A O 1
ATOM 1540 N N . GLU A 1 188 ? 10.108 11.474 -10.177 1.00 96.44 188 GLU A N 1
ATOM 1541 C CA . GLU A 1 188 ? 9.486 10.459 -9.330 1.00 96.44 188 GLU A CA 1
ATOM 1542 C C . GLU A 1 188 ? 9.039 9.272 -10.182 1.00 96.44 188 GLU A C 1
ATOM 1544 O O . GLU A 1 188 ? 8.038 9.372 -10.888 1.00 96.44 188 GLU A O 1
ATOM 1549 N N . LEU A 1 189 ? 9.750 8.148 -10.094 1.00 96.00 189 LEU A N 1
ATOM 1550 C CA . LEU A 1 189 ? 9.378 6.879 -10.720 1.00 96.00 189 LEU A CA 1
ATOM 1551 C C . LEU A 1 189 ? 8.465 6.081 -9.781 1.00 96.00 189 LEU A C 1
ATOM 1553 O O . LEU A 1 189 ? 8.854 5.745 -8.661 1.00 96.00 189 LEU A O 1
ATOM 1557 N N . LYS A 1 190 ? 7.254 5.767 -10.236 1.00 95.94 190 LYS A N 1
ATOM 1558 C CA . LYS A 1 190 ? 6.222 5.046 -9.482 1.00 95.94 190 LYS A CA 1
ATOM 1559 C C . LYS A 1 190 ? 6.120 3.615 -9.990 1.00 95.94 190 LYS A C 1
ATOM 1561 O O . LYS A 1 190 ? 5.659 3.378 -11.101 1.00 95.94 190 LYS A O 1
ATOM 1566 N N . LEU A 1 191 ? 6.503 2.666 -9.145 1.00 95.12 191 LEU A N 1
ATOM 1567 C CA . LEU A 1 191 ? 6.417 1.236 -9.413 1.00 95.12 191 LEU A CA 1
ATOM 1568 C C . LEU A 1 191 ? 5.267 0.632 -8.618 1.00 95.12 191 LEU A C 1
ATOM 1570 O O . LEU A 1 191 ? 5.119 0.899 -7.421 1.00 95.12 191 LEU A O 1
ATOM 1574 N N . ALA A 1 192 ? 4.462 -0.187 -9.288 1.00 92.56 192 ALA A N 1
ATOM 1575 C CA . ALA A 1 192 ? 3.386 -0.943 -8.672 1.00 92.56 192 ALA A CA 1
ATOM 1576 C C . ALA A 1 192 ? 3.239 -2.303 -9.359 1.00 92.56 192 ALA A C 1
ATOM 1578 O O . ALA A 1 192 ? 3.030 -2.357 -10.566 1.00 92.56 192 ALA A O 1
ATOM 1579 N N . PHE A 1 193 ? 3.318 -3.386 -8.592 1.00 92.50 193 PHE A N 1
ATOM 1580 C CA . PHE A 1 193 ? 3.090 -4.747 -9.082 1.00 92.50 193 PHE A CA 1
ATOM 1581 C C . PHE A 1 193 ? 2.572 -5.638 -7.952 1.00 92.50 193 PHE A C 1
ATOM 1583 O O . PHE A 1 193 ? 2.695 -5.299 -6.774 1.00 92.50 193 PHE A O 1
ATOM 1590 N N . ASN A 1 194 ? 1.996 -6.780 -8.314 1.00 92.44 194 ASN A N 1
ATOM 1591 C CA . ASN A 1 194 ? 1.490 -7.755 -7.356 1.00 92.44 194 ASN A CA 1
ATOM 1592 C C . ASN A 1 194 ? 2.330 -9.034 -7.411 1.00 92.44 194 ASN A C 1
ATOM 1594 O O . ASN A 1 194 ? 2.834 -9.383 -8.477 1.00 92.44 194 ASN A O 1
ATOM 1598 N N . THR A 1 195 ? 2.460 -9.732 -6.286 1.00 91.69 195 THR A N 1
ATOM 1599 C CA . THR A 1 195 ? 3.113 -11.048 -6.205 1.00 91.69 195 THR A CA 1
ATOM 1600 C C . THR A 1 195 ? 2.241 -12.024 -5.423 1.00 91.69 195 THR A C 1
ATOM 1602 O O . THR A 1 195 ? 1.519 -11.621 -4.516 1.00 91.69 195 THR A O 1
ATOM 1605 N N . GLU A 1 196 ? 2.298 -13.309 -5.767 1.00 89.00 196 GLU A N 1
ATOM 1606 C CA . GLU A 1 196 ? 1.593 -14.372 -5.027 1.00 89.00 196 GLU A CA 1
ATOM 1607 C C . GLU A 1 196 ? 2.287 -14.691 -3.696 1.00 89.00 196 GLU A C 1
ATOM 1609 O O . GLU A 1 196 ? 1.652 -15.044 -2.709 1.00 89.00 196 GLU A O 1
ATOM 1614 N N . THR A 1 197 ? 3.608 -14.517 -3.647 1.00 85.81 197 THR A N 1
ATOM 1615 C CA . THR A 1 197 ? 4.428 -14.768 -2.460 1.00 85.81 197 THR A CA 1
ATOM 1616 C C . THR A 1 197 ? 5.215 -13.525 -2.060 1.00 85.81 197 THR A C 1
ATOM 1618 O O . THR A 1 197 ? 5.388 -12.590 -2.852 1.00 85.81 197 THR A O 1
ATOM 1621 N N . ASP A 1 198 ? 5.675 -13.489 -0.805 1.00 84.44 198 ASP A N 1
ATOM 1622 C CA . ASP A 1 198 ? 6.592 -12.444 -0.355 1.00 84.44 198 ASP A CA 1
ATOM 1623 C C . ASP A 1 198 ? 7.945 -12.632 -1.041 1.00 84.44 198 ASP A C 1
ATOM 1625 O O . ASP A 1 198 ? 8.772 -13.460 -0.659 1.00 84.44 198 ASP A O 1
ATOM 1629 N N . SER A 1 199 ? 8.148 -11.854 -2.096 1.00 82.44 199 SER A N 1
ATOM 1630 C CA . SER A 1 199 ? 9.353 -11.879 -2.905 1.00 82.44 199 SER A CA 1
ATOM 1631 C C . SER A 1 199 ? 10.513 -11.103 -2.273 1.00 82.44 199 SER A C 1
ATOM 1633 O O . SER A 1 199 ? 11.579 -11.044 -2.881 1.00 82.44 199 SER A O 1
ATOM 1635 N N . ASN A 1 200 ? 10.312 -10.479 -1.102 1.00 89.31 200 ASN A N 1
ATOM 1636 C CA . ASN A 1 200 ? 11.282 -9.655 -0.373 1.00 89.31 200 ASN A CA 1
ATOM 1637 C C . ASN A 1 200 ? 12.154 -8.763 -1.293 1.00 89.31 200 ASN A C 1
ATOM 1639 O O . ASN A 1 200 ? 13.384 -8.913 -1.344 1.00 89.31 200 ASN A O 1
ATOM 1643 N N . PRO A 1 201 ? 11.521 -7.875 -2.086 1.00 93.25 201 PRO A N 1
ATOM 1644 C CA . PRO A 1 201 ? 12.219 -7.011 -3.032 1.00 93.25 201 PRO A CA 1
ATOM 1645 C C . PRO A 1 201 ? 13.225 -6.102 -2.312 1.00 93.25 201 PRO A C 1
ATOM 1647 O O . PRO A 1 201 ? 12.953 -5.558 -1.238 1.00 93.25 201 PRO A O 1
ATOM 1650 N N . ARG A 1 202 ? 14.413 -5.952 -2.907 1.00 95.94 202 ARG A N 1
ATOM 1651 C CA . ARG A 1 202 ? 15.569 -5.309 -2.273 1.00 95.94 202 ARG A CA 1
ATOM 1652 C C . ARG A 1 202 ? 16.188 -4.195 -3.096 1.00 95.94 202 ARG A C 1
ATOM 1654 O O . ARG A 1 202 ? 16.587 -3.185 -2.515 1.00 95.94 202 ARG A O 1
ATOM 1661 N N . SER A 1 203 ? 16.252 -4.358 -4.410 1.00 97.06 203 SER A N 1
ATOM 1662 C CA . SER A 1 203 ? 16.798 -3.341 -5.302 1.00 97.06 203 SER A CA 1
ATOM 1663 C C . SER A 1 203 ? 15.958 -3.171 -6.558 1.00 97.06 203 SER A C 1
ATOM 1665 O O . SER A 1 203 ? 15.220 -4.063 -6.978 1.00 97.06 203 SER A O 1
ATOM 1667 N N . VAL A 1 204 ? 16.075 -1.983 -7.137 1.00 97.88 204 VAL A N 1
ATOM 1668 C CA . VAL A 1 204 ? 15.519 -1.592 -8.427 1.00 97.88 204 VAL A CA 1
ATOM 1669 C C . VAL A 1 204 ? 16.679 -1.231 -9.329 1.00 97.88 204 VAL A C 1
ATOM 1671 O O . VAL A 1 204 ? 17.490 -0.386 -8.954 1.00 97.88 204 VAL A O 1
ATOM 1674 N N . ARG A 1 205 ? 16.744 -1.843 -10.508 1.00 98.00 205 ARG A N 1
ATOM 1675 C CA . ARG A 1 205 ? 17.715 -1.509 -11.549 1.00 98.00 205 ARG A CA 1
ATOM 1676 C C . ARG A 1 205 ? 17.002 -0.891 -12.730 1.00 98.00 205 ARG A C 1
ATOM 1678 O O . ARG A 1 205 ? 16.008 -1.429 -13.214 1.00 98.00 205 ARG A O 1
ATOM 1685 N N . ILE A 1 206 ? 17.530 0.237 -13.173 1.00 97.75 206 ILE A N 1
ATOM 1686 C CA . ILE A 1 206 ? 17.007 1.027 -14.277 1.00 97.75 206 ILE A CA 1
ATOM 1687 C C . ILE A 1 206 ? 18.128 1.121 -15.302 1.00 97.75 206 ILE A C 1
ATOM 1689 O O . ILE A 1 206 ? 19.211 1.604 -14.979 1.00 97.75 206 ILE A O 1
ATOM 1693 N N . CYS A 1 207 ? 17.887 0.636 -16.514 1.00 97.56 207 CYS A N 1
ATOM 1694 C CA . CYS A 1 207 ? 18.903 0.593 -17.559 1.00 97.56 207 CYS A CA 1
ATOM 1695 C C . CYS A 1 207 ? 18.292 0.985 -18.910 1.00 97.56 207 CYS A C 1
ATOM 1697 O O . CYS A 1 207 ? 17.278 0.399 -19.302 1.00 97.56 207 CYS A O 1
ATOM 1699 N N . PRO A 1 208 ? 18.856 1.969 -19.628 1.00 97.25 208 PRO A N 1
ATOM 1700 C CA . PRO A 1 208 ? 18.377 2.330 -20.951 1.00 97.25 208 PRO A CA 1
ATOM 1701 C C . PRO A 1 208 ? 18.926 1.371 -22.009 1.00 97.25 208 PRO A C 1
ATOM 1703 O O . PRO A 1 208 ? 20.095 0.982 -21.971 1.00 97.25 208 PRO A O 1
ATOM 1706 N N . TYR A 1 209 ? 18.106 1.069 -23.008 1.00 96.81 209 TYR A N 1
ATOM 1707 C CA . TYR A 1 209 ? 18.559 0.515 -24.275 1.00 96.81 209 TYR A CA 1
ATOM 1708 C C . TYR A 1 209 ? 18.584 1.627 -25.327 1.00 96.81 209 TYR A C 1
ATOM 1710 O O . TYR A 1 209 ? 17.554 2.205 -25.676 1.00 96.81 209 TYR A O 1
ATOM 1718 N N . ILE A 1 210 ? 19.777 1.966 -25.804 1.00 95.75 210 ILE A N 1
ATOM 1719 C CA . ILE A 1 210 ? 20.047 3.077 -26.718 1.00 95.75 210 ILE A CA 1
ATOM 1720 C C . ILE A 1 210 ? 20.158 2.510 -28.137 1.00 95.75 210 ILE A C 1
ATOM 1722 O O . ILE A 1 210 ? 20.993 1.638 -28.379 1.00 95.75 210 ILE A O 1
ATOM 1726 N N . ARG A 1 211 ? 19.372 3.031 -29.093 1.00 90.25 211 ARG A N 1
ATOM 1727 C CA . ARG A 1 211 ? 19.157 2.419 -30.432 1.00 90.25 211 ARG A CA 1
ATOM 1728 C C . ARG A 1 211 ? 20.429 1.983 -31.167 1.00 90.25 211 ARG A C 1
ATOM 1730 O O . ARG A 1 211 ? 20.412 1.001 -31.897 1.00 90.25 211 ARG A O 1
ATOM 1737 N N . LEU A 1 212 ? 21.518 2.736 -31.011 1.00 91.69 212 LEU A N 1
ATOM 1738 C CA . LEU A 1 212 ? 22.781 2.512 -31.726 1.00 91.69 212 LEU A CA 1
ATOM 1739 C C . LEU A 1 212 ? 23.927 2.022 -30.830 1.00 91.69 212 LEU A C 1
ATOM 1741 O O . LEU A 1 212 ? 24.986 1.679 -31.346 1.00 91.69 212 LEU A O 1
ATOM 1745 N N . GLN A 1 213 ? 23.746 2.026 -29.508 1.00 94.12 213 GLN A N 1
ATOM 1746 C CA . GLN A 1 213 ? 24.809 1.734 -28.533 1.00 94.12 213 GLN A CA 1
ATOM 1747 C C . GLN A 1 213 ? 24.497 0.497 -27.676 1.00 94.12 213 GLN A C 1
ATOM 1749 O O . GLN A 1 213 ? 25.394 -0.041 -27.036 1.00 94.12 213 GLN A O 1
ATOM 1754 N N . GLY A 1 214 ? 23.251 0.013 -27.692 1.00 95.12 214 GLY A N 1
ATOM 1755 C CA . GLY A 1 214 ? 22.802 -1.087 -26.848 1.00 95.12 214 GLY A CA 1
ATOM 1756 C C . GLY A 1 214 ? 22.572 -0.638 -25.406 1.00 95.12 214 GLY A C 1
ATOM 1757 O O . GLY A 1 214 ? 22.037 0.441 -25.159 1.00 95.12 214 GLY A O 1
ATOM 1758 N N . TRP A 1 215 ? 22.942 -1.488 -24.451 1.00 96.44 215 TRP A N 1
ATOM 1759 C CA . TRP A 1 215 ? 22.749 -1.234 -23.023 1.00 96.44 215 TRP A CA 1
ATOM 1760 C C . TRP A 1 215 ? 23.626 -0.083 -22.521 1.00 96.44 215 TRP A C 1
ATOM 1762 O O . TRP A 1 215 ? 24.842 -0.105 -22.703 1.00 96.44 215 TRP A O 1
ATOM 1772 N N . GLY A 1 216 ? 23.004 0.905 -21.879 1.00 95.31 216 GLY A N 1
ATOM 1773 C CA . GLY A 1 216 ? 23.706 1.983 -21.184 1.00 95.31 216 GLY A CA 1
ATOM 1774 C C . GLY A 1 216 ? 23.975 1.676 -19.710 1.00 95.31 216 GLY A C 1
ATOM 1775 O O . GLY A 1 216 ? 23.794 0.553 -19.237 1.00 95.31 216 GLY A O 1
ATOM 1776 N N . ASP A 1 217 ? 24.379 2.708 -18.970 1.00 95.69 217 ASP A N 1
ATOM 1777 C CA . ASP A 1 217 ? 24.683 2.593 -17.544 1.00 95.69 217 ASP A CA 1
ATOM 1778 C C . ASP A 1 217 ? 23.453 2.200 -16.713 1.00 95.69 217 ASP A C 1
ATOM 1780 O O . ASP A 1 217 ? 22.319 2.609 -16.982 1.00 95.69 217 ASP A O 1
ATOM 1784 N N . VAL A 1 218 ? 23.691 1.396 -15.676 1.00 97.31 218 VAL A N 1
ATOM 1785 C CA . VAL A 1 218 ? 22.650 0.922 -14.761 1.00 97.31 218 VAL A CA 1
ATOM 1786 C C . VAL A 1 218 ? 22.588 1.828 -13.540 1.00 97.31 218 VAL A C 1
ATOM 1788 O O . VAL A 1 218 ? 23.568 1.976 -12.811 1.00 97.31 218 VAL A O 1
ATOM 1791 N N . VAL A 1 219 ? 21.400 2.353 -13.255 1.00 97.44 219 VAL A N 1
ATOM 1792 C CA . VAL A 1 219 ? 21.093 2.993 -11.975 1.00 97.44 219 VAL A CA 1
ATOM 1793 C C . VAL A 1 219 ? 20.472 1.958 -11.052 1.00 97.44 219 VAL A C 1
ATOM 1795 O O . VAL A 1 219 ? 19.410 1.413 -11.353 1.00 97.44 219 VAL A O 1
ATOM 1798 N N . GLU A 1 220 ? 21.110 1.708 -9.910 1.00 97.56 220 GLU A N 1
ATOM 1799 C CA . GLU A 1 220 ? 20.562 0.849 -8.861 1.00 97.56 220 GLU A CA 1
ATOM 1800 C C . GLU A 1 220 ? 20.081 1.686 -7.667 1.00 97.56 220 GLU A C 1
ATOM 1802 O O . GLU A 1 220 ? 20.804 2.528 -7.133 1.00 97.56 220 GLU A O 1
ATOM 1807 N N . LYS A 1 221 ? 18.839 1.453 -7.237 1.00 97.12 221 LYS A N 1
ATOM 1808 C CA . LYS A 1 221 ? 18.224 2.085 -6.064 1.00 97.12 221 LYS A CA 1
ATOM 1809 C C . LYS A 1 221 ? 17.693 1.021 -5.104 1.00 97.12 221 LYS A C 1
ATOM 1811 O O . LYS A 1 221 ? 17.282 -0.048 -5.549 1.00 97.12 221 LYS A O 1
ATOM 1816 N N . PRO A 1 222 ? 17.642 1.296 -3.792 1.00 96.25 222 PRO A N 1
ATOM 1817 C CA . PRO A 1 222 ? 16.983 0.397 -2.852 1.00 96.25 222 PRO A CA 1
ATOM 1818 C C . PRO A 1 222 ? 15.469 0.347 -3.106 1.00 96.25 222 PRO A C 1
ATOM 1820 O O . PRO A 1 222 ? 14.840 1.387 -3.344 1.00 96.25 222 PRO A O 1
ATOM 1823 N N . TRP A 1 223 ? 14.895 -0.857 -3.017 1.00 94.00 223 TRP A N 1
ATOM 1824 C CA . TRP A 1 223 ? 13.443 -1.053 -3.006 1.00 94.00 223 TRP A CA 1
ATOM 1825 C C . TRP A 1 223 ? 12.779 -0.419 -1.779 1.00 94.00 223 TRP A C 1
ATOM 1827 O O . TRP A 1 223 ? 13.417 -0.166 -0.731 1.00 94.00 223 TRP A O 1
#

Secondary structure (DSSP, 8-state):
-HHHHHHTT------SS------TT-TTS--HHHHSSHHHHHTTS-SS-HHHHHHHHHHHHHHHTTSS------GGGS--SSS-HHHHHHHHTEETTTTEE-HHHHSTT-----SSPPS-HHHHHHT-EEEEEEEEEEETTT--TT-SSEEEEEEEEEETT--EEEEEEEEHHHHHHHEEE-SSSEEEEEEEEEESS---EEEEEEEEEETTTEE-PPEEEE-

Foldseek 3Di:
DVQQCVLQPHDDDDDPDDPDDDPPVCPPDDDLQRCQDPVCCVVVVDVHRPVVVVVLVVLLVCCQLVQDPDPRDCDVNHHHHNDDSVVVCQQQQARNNQRWGQCCCVDDNNDGGDPDGDPDPV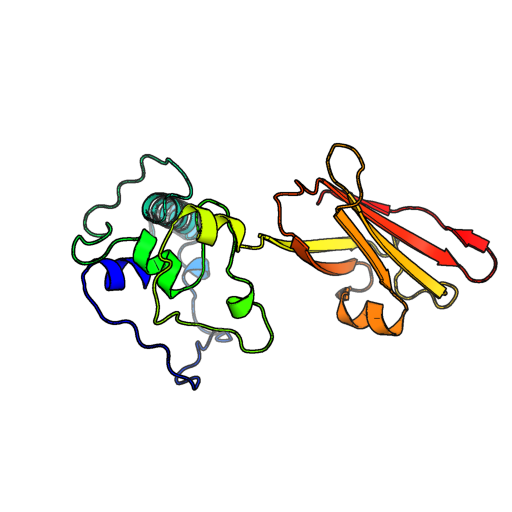VSLLRTKHKDKDKDKDWCVLPPLPDPQFQWKWKFWAAPVRDTPDIDTGGSVRQVVQWDDPDPTIIIGMDIDIGSDCRRTFKIWIWTQGPPPGIDDIDIDTD

Radius of gyration: 22.62 Å; chains: 1; bounding box: 48×53×59 Å

Organism: NCBI:txid913028

Sequence (223 aa):
MAARAFTHGYDCYAPHKILLWHFYTRSKHSKVWSDHNNEAKKSGAVKLAWWERDKIAKSRVRTLLGTEQNNAELGCYALGSQRSLQEFEYRLGVNFSKRAVHPDVVGTYKVSYFTDLPTAHEQWLESLILVNKKTLKIEKHEADFTREDVEWWHIGVYNAQNAQVMAEHVDISNMKKIITKTDDSIFELKLAFNTETDSNPRSVRICPYIRLQGWGDVVEKPW

pLDDT: mean 92.53, std 4.79, range [74.0, 98.06]

InterPro domains:
  IPR021067 Glycosyltransferase, GlcNAc [PF11397] (2-96)
  IPR021067 Glycosyltransferase, GlcNAc [PTHR34496] (1-115)